Protein AF-A0A7V5PPZ3-F1 (afdb_monomer)

Secondary structure (DSSP, 8-state):
-----------S--SSSS-------HHHHHHHHHHTT-HHHHHHHHHHHTTSTT---HHHHHHHHHHHHHHHHHTT-HHHHHHHHHHHHHH-TT----TTTS-HHHHHHHHHHHHHHHHTTTS--S------------HHHHHHHHHHSTTHHHHHTT-HHHHHHHHHHHHHHHHHHHHHHHHHHHHHHHHHH--SHHHHHHHHHHHHHHHHHHHHHHHHHHHHHHHHHHHHHH-------EEEEE-TTS-EEEEE--

Organism: Caldithrix abyssi (NCBI:txid187145)

Nearest PDB structures (foldseek):
  3ffl-assembly2_D  TM=6.415E-01  e=1.087E+00  Homo sapiens
  4gpk-assembly3_K  TM=3.207E-01  e=7.452E-01  Bacillus thuringiensis serovar thuringiensis
  6wjn-assembly1_U  TM=5.244E-01  e=5.955E+00  Homo sapiens
  5a5t-assembly1_L  TM=3.906E-01  e=4.930E+00  Oryctolagus cuniculus
  2q12-assembly1_A-2  TM=2.727E-01  e=4.485E+00  Homo sapiens

Sequence (258 aa):
MSGKRRIVFGLLVLFSALHAQPQQNRASQVKQLYESLQFEQAIQLSQRLLRDDTITNPQDLITIHQYAGFSFFNLGRPDSAKKHFLTILSIDPEYEFNPVNTSPKIITFFKKIKEKYQINRDTDRQVAYVRYVFVRDLRPGATWRSALLPGWGQYFKGQKNKGKILSSSFAGGALLTITSYLLERNYHQKYRDATSQSEIQKNYDAYNRWYKARHYAMYFTAAVWTISVLDAIWAPYSSTALTLNWQGDGMLSLRISF

Foldseek 3Di:
DDDDDDDPDDDDDPDDPPDDPPPPLLLVVLVVCLVVVVLVVSLVSLVVVVVDPPPQDLVSLLSSLQSNLVSCVVVVNNVSSLLSLVQNCLSPLPDADDPVPDDPVVRVSSVVSSVVCVVCVPPDDDDDHDHDDRDDDLLVVLLVLLLVAFLRSCVSLVNNVNSVVLRVQLVVLVVQLVVLVVQLVVLVVQLVVDDDPVSVVVSVVSNVVSVVSNVVSVVSNVVSSVVRNVCSNDPDGDPQDQPFDDDVVRDTDTDRDD

Structure (mmCIF, N/CA/C/O backbone):
data_AF-A0A7V5PPZ3-F1
#
_entry.id   AF-A0A7V5PPZ3-F1
#
loop_
_atom_site.group_PDB
_atom_site.id
_atom_site.type_symbol
_atom_site.label_atom_id
_atom_site.label_alt_id
_atom_site.label_comp_id
_atom_site.label_asym_id
_atom_site.label_entity_id
_atom_site.label_seq_id
_atom_site.pdbx_PDB_ins_code
_atom_site.Cartn_x
_atom_site.Cartn_y
_atom_site.Cartn_z
_atom_site.occupancy
_atom_site.B_iso_or_equiv
_atom_site.auth_seq_id
_atom_site.auth_comp_id
_atom_site.auth_asym_id
_atom_site.auth_atom_id
_atom_site.pdbx_PDB_model_num
ATOM 1 N N . MET A 1 1 ? -34.862 -27.805 30.280 1.00 39.88 1 MET A N 1
ATOM 2 C CA . MET A 1 1 ? -33.553 -28.325 29.827 1.00 39.88 1 MET A CA 1
ATOM 3 C C . MET A 1 1 ? -33.375 -28.011 28.349 1.00 39.88 1 MET A C 1
ATOM 5 O O . MET A 1 1 ? -34.285 -28.319 27.602 1.00 39.88 1 MET A O 1
ATOM 9 N N . SER A 1 2 ? -32.223 -27.422 27.986 1.00 41.94 2 SER A N 1
ATOM 10 C CA . SER A 1 2 ? -31.582 -27.412 26.651 1.00 41.94 2 SER A CA 1
ATOM 11 C C . SER A 1 2 ? -32.413 -26.872 25.465 1.00 41.94 2 SER A C 1
ATOM 13 O O . SER A 1 2 ? -33.395 -27.463 25.056 1.00 41.94 2 SER A O 1
ATOM 15 N N . GLY A 1 3 ? -32.104 -25.743 24.826 1.00 45.03 3 GLY A N 1
ATOM 16 C CA . GLY A 1 3 ? -30.776 -25.306 24.403 1.00 45.03 3 GLY A CA 1
ATOM 17 C C . GLY A 1 3 ? -30.727 -25.251 22.872 1.00 45.03 3 GLY A C 1
ATOM 18 O O . GLY A 1 3 ? -30.286 -26.195 22.228 1.00 45.03 3 GLY A O 1
ATOM 19 N N . LYS A 1 4 ? -31.174 -24.142 22.268 1.00 44.34 4 LYS A N 1
ATOM 20 C CA . LYS A 1 4 ? -30.928 -23.845 20.845 1.00 44.34 4 LYS A CA 1
ATOM 21 C C . LYS A 1 4 ? -30.477 -22.394 20.678 1.00 44.34 4 LYS A C 1
ATOM 23 O O . LYS A 1 4 ? -31.233 -21.525 20.269 1.00 44.34 4 LYS A O 1
ATOM 28 N N . ARG A 1 5 ? -29.208 -22.145 21.013 1.00 51.38 5 ARG A N 1
ATOM 29 C CA . ARG A 1 5 ? -28.421 -21.030 20.472 1.00 51.38 5 ARG A CA 1
ATOM 30 C C . ARG A 1 5 ? -27.522 -21.615 19.384 1.00 51.38 5 ARG A C 1
ATOM 32 O O . ARG A 1 5 ? -26.588 -22.343 19.697 1.00 51.38 5 ARG A O 1
ATOM 39 N N . ARG A 1 6 ? -27.825 -21.337 18.118 1.00 52.78 6 ARG A N 1
ATOM 40 C CA . ARG A 1 6 ? -26.916 -21.541 16.979 1.00 52.78 6 ARG A CA 1
ATOM 41 C C . ARG A 1 6 ? -26.823 -20.187 16.278 1.00 52.78 6 ARG A C 1
ATOM 43 O O . ARG A 1 6 ? -27.822 -19.691 15.784 1.00 52.78 6 ARG A O 1
ATOM 50 N N . ILE A 1 7 ? -25.800 -19.415 16.641 1.00 47.22 7 ILE A N 1
ATOM 51 C CA . ILE A 1 7 ? -24.642 -19.126 15.780 1.00 47.22 7 ILE A CA 1
ATOM 52 C C . ILE A 1 7 ? -25.107 -18.431 14.493 1.00 47.22 7 ILE A C 1
ATOM 54 O O . ILE A 1 7 ? -25.350 -19.073 13.480 1.00 47.22 7 ILE A O 1
ATOM 58 N N . VAL A 1 8 ? -25.210 -17.103 14.558 1.00 39.94 8 VAL A N 1
ATOM 59 C CA . VAL A 1 8 ? -25.144 -16.228 13.383 1.00 39.94 8 VAL A CA 1
ATOM 60 C C . VAL A 1 8 ? -23.768 -15.571 13.439 1.00 39.94 8 VAL A C 1
ATOM 62 O O . VAL A 1 8 ? -23.594 -14.482 13.972 1.00 39.94 8 VAL A O 1
ATOM 65 N N . PHE A 1 9 ? -22.760 -16.310 12.985 1.00 43.19 9 PHE A N 1
ATOM 66 C CA . PHE A 1 9 ? -21.434 -15.794 12.662 1.00 43.19 9 PHE A CA 1
ATOM 67 C C . PHE A 1 9 ? -21.162 -16.255 11.238 1.00 43.19 9 PHE A C 1
ATOM 69 O O . PHE A 1 9 ? -20.892 -17.429 11.005 1.00 43.19 9 PHE A O 1
ATOM 76 N N . GLY A 1 10 ? -21.323 -15.356 10.277 1.00 45.75 10 GLY A N 1
ATOM 77 C CA . GLY A 1 10 ? -21.148 -15.711 8.877 1.00 45.75 10 GLY A CA 1
ATOM 78 C C . GLY A 1 10 ? -21.558 -14.586 7.954 1.00 45.75 10 GLY A C 1
ATOM 79 O O . GLY A 1 10 ? -22.542 -14.721 7.245 1.00 45.75 10 GLY A O 1
ATOM 80 N N . LEU A 1 11 ? -20.834 -13.467 7.994 1.00 45.41 11 LEU A N 1
ATOM 81 C CA . LEU A 1 11 ? -20.891 -12.433 6.959 1.00 45.41 11 LEU A CA 1
ATOM 82 C C . LEU A 1 11 ? -19.675 -11.514 7.115 1.00 45.41 11 LEU A C 1
ATOM 84 O O . LEU A 1 11 ? -19.755 -10.544 7.856 1.00 45.41 11 LEU A O 1
ATOM 88 N N . LEU A 1 12 ? -18.545 -11.871 6.480 1.00 42.50 12 LEU A N 1
ATOM 89 C CA . LEU A 1 12 ? -17.497 -10.936 6.007 1.00 42.50 12 LEU A CA 1
ATOM 90 C C . LEU A 1 12 ? -16.284 -11.647 5.355 1.00 42.50 12 LEU A C 1
ATOM 92 O O . LEU A 1 12 ? -15.143 -11.361 5.690 1.00 42.50 12 LEU A O 1
ATOM 96 N N . VAL A 1 13 ? -16.491 -12.568 4.402 1.00 45.44 13 VAL A N 1
ATOM 97 C CA . VAL A 1 13 ? -15.388 -13.050 3.525 1.00 45.44 13 VAL A CA 1
ATOM 98 C C . VAL A 1 13 ? -15.877 -13.291 2.087 1.00 45.44 13 VAL A C 1
ATOM 100 O O . VAL A 1 13 ? -15.646 -14.342 1.505 1.00 45.44 13 VAL A O 1
ATOM 103 N N . LEU A 1 14 ? -16.610 -12.343 1.496 1.00 41.78 14 LEU A N 1
ATOM 104 C CA . LEU A 1 14 ? -17.186 -12.526 0.150 1.00 41.78 14 LEU A CA 1
ATOM 105 C C . LEU A 1 14 ? -17.008 -11.307 -0.767 1.00 41.78 14 LEU A C 1
ATOM 107 O O . LEU A 1 14 ? -17.903 -10.969 -1.530 1.00 41.78 14 LEU A O 1
ATOM 111 N N . PHE A 1 15 ? -15.850 -10.639 -0.708 1.00 46.12 15 PHE A N 1
ATOM 112 C CA . PHE A 1 15 ? -15.576 -9.490 -1.589 1.00 46.12 15 PHE A CA 1
ATOM 113 C C . PHE A 1 15 ? -14.165 -9.435 -2.198 1.00 46.12 15 PHE A C 1
ATOM 115 O O . PHE A 1 15 ? -13.681 -8.360 -2.532 1.00 46.12 15 PHE A O 1
ATOM 122 N N . SER A 1 16 ? -13.494 -10.576 -2.387 1.00 41.69 16 SER A N 1
ATOM 123 C CA . SER A 1 16 ? -12.118 -10.595 -2.931 1.00 41.69 16 SER A CA 1
ATOM 124 C C . SER A 1 16 ? -11.959 -11.259 -4.303 1.00 41.69 16 SER A C 1
ATOM 126 O O . SER A 1 16 ? -10.831 -11.422 -4.748 1.00 41.69 16 SER A O 1
ATOM 128 N N . ALA A 1 17 ? -13.041 -11.642 -4.988 1.00 41.38 17 ALA A N 1
ATOM 129 C CA . ALA A 1 17 ? -12.944 -12.403 -6.244 1.00 41.38 17 ALA A CA 1
ATOM 130 C C . ALA A 1 17 ? -13.444 -11.667 -7.500 1.00 41.38 17 ALA A C 1
ATOM 132 O O . ALA A 1 17 ? -13.510 -12.261 -8.572 1.00 41.38 17 ALA A O 1
ATOM 133 N N . LEU A 1 18 ? -13.789 -10.382 -7.405 1.00 42.25 18 LEU A N 1
ATOM 134 C CA . LEU A 1 18 ? -14.208 -9.596 -8.563 1.00 42.25 18 LEU A CA 1
ATOM 135 C C . LEU A 1 18 ? -13.136 -8.549 -8.864 1.00 42.25 18 LEU A C 1
ATOM 137 O O . LEU A 1 18 ? -12.922 -7.657 -8.051 1.00 42.25 18 LEU A O 1
ATOM 141 N N . HIS A 1 19 ? -12.561 -8.644 -10.066 1.00 44.47 19 HIS A N 1
ATOM 142 C CA . HIS A 1 19 ? -11.575 -7.756 -10.711 1.00 44.47 19 HIS A CA 1
ATOM 143 C C . HIS A 1 19 ? -10.111 -8.210 -10.658 1.00 44.47 19 HIS A C 1
ATOM 145 O O . HIS A 1 19 ? -9.229 -7.514 -10.169 1.00 44.47 19 HIS A O 1
ATOM 151 N N . ALA A 1 20 ? -9.840 -9.337 -11.310 1.00 39.41 20 ALA A N 1
ATOM 152 C CA . ALA A 1 20 ? -8.587 -9.512 -12.037 1.00 39.41 20 ALA A CA 1
ATOM 153 C C . ALA A 1 20 ? -8.895 -10.141 -13.404 1.00 39.41 20 ALA A C 1
ATOM 155 O O . ALA A 1 20 ? -8.553 -11.289 -13.668 1.00 39.41 20 ALA A O 1
ATOM 156 N N . GLN A 1 21 ? -9.593 -9.408 -14.281 1.00 38.28 21 GLN A N 1
ATOM 157 C CA . GLN A 1 21 ? -9.461 -9.713 -15.707 1.00 38.28 21 GLN A CA 1
ATOM 158 C C . GLN A 1 21 ? -7.979 -9.506 -16.050 1.00 38.28 21 GLN A C 1
ATOM 160 O O . GLN A 1 21 ? -7.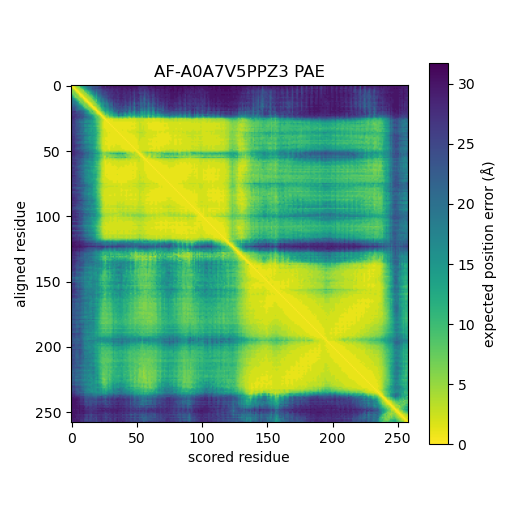448 -8.446 -15.707 1.00 38.28 21 GLN A O 1
ATOM 165 N N . PRO A 1 22 ? -7.284 -10.487 -16.654 1.00 41.28 22 PRO A N 1
ATOM 166 C CA . PRO A 1 22 ? -5.890 -10.314 -17.016 1.00 41.28 22 PRO A CA 1
ATOM 167 C C . PRO A 1 22 ? -5.845 -9.213 -18.068 1.00 41.28 22 PRO A C 1
ATOM 169 O O . PRO A 1 22 ? -6.219 -9.421 -19.220 1.00 41.28 22 PRO A O 1
ATOM 172 N N . GLN A 1 23 ? -5.456 -8.012 -17.644 1.00 48.44 23 GLN A N 1
ATOM 173 C CA . GLN A 1 23 ? -5.172 -6.902 -18.532 1.00 48.44 23 GLN A CA 1
ATOM 174 C C . GLN A 1 23 ? -4.146 -7.419 -19.534 1.00 48.44 23 GLN A C 1
ATOM 176 O O . GLN A 1 23 ? -3.000 -7.673 -19.166 1.00 48.44 23 GLN A O 1
ATOM 181 N N . GLN A 1 24 ? -4.590 -7.664 -20.769 1.00 55.34 24 GLN A N 1
ATOM 182 C CA . GLN A 1 24 ? -3.745 -8.128 -21.860 1.00 55.34 24 GLN A CA 1
ATOM 183 C C . GLN A 1 24 ? -2.483 -7.269 -21.851 1.00 55.34 24 GLN A C 1
ATOM 185 O O . GLN A 1 24 ? -2.572 -6.045 -21.978 1.00 55.34 24 GLN A O 1
ATOM 190 N N . ASN A 1 25 ? -1.336 -7.897 -21.572 1.00 78.00 25 ASN A N 1
ATOM 191 C CA . ASN A 1 25 ? -0.124 -7.173 -21.219 1.00 78.00 25 ASN A CA 1
ATOM 192 C C . ASN A 1 25 ? 0.258 -6.265 -22.397 1.00 78.00 25 ASN A C 1
ATOM 194 O O . ASN A 1 25 ? 0.720 -6.749 -23.427 1.00 78.00 25 ASN A O 1
ATOM 198 N N . ARG A 1 26 ? 0.035 -4.952 -22.283 1.00 86.31 26 ARG A N 1
ATOM 199 C CA . ARG A 1 26 ? 0.246 -3.998 -23.385 1.00 86.31 26 ARG A CA 1
ATOM 200 C C . ARG A 1 26 ? 1.702 -4.000 -23.864 1.00 86.31 26 ARG A C 1
ATOM 202 O O . ARG A 1 26 ? 1.949 -3.788 -25.047 1.00 86.31 26 ARG A O 1
ATOM 209 N N . ALA A 1 27 ? 2.655 -4.340 -22.992 1.00 90.06 27 ALA A N 1
ATOM 210 C CA . ALA A 1 27 ? 4.054 -4.524 -23.370 1.00 90.06 27 ALA A CA 1
ATOM 211 C C . ALA A 1 27 ? 4.257 -5.709 -24.333 1.00 90.06 27 ALA A C 1
ATOM 213 O O . ALA A 1 27 ? 5.108 -5.650 -25.221 1.00 90.06 27 ALA A O 1
ATOM 214 N N . SER A 1 28 ? 3.436 -6.760 -24.228 1.00 91.94 28 SER A N 1
ATOM 215 C CA . SER A 1 28 ? 3.480 -7.902 -25.152 1.00 91.94 28 SER A CA 1
ATOM 216 C C . SER A 1 28 ? 3.063 -7.534 -26.580 1.00 91.94 28 SER A C 1
ATOM 218 O O . SER A 1 28 ? 3.566 -8.134 -27.524 1.00 91.94 28 SER A O 1
ATOM 220 N N . GLN A 1 29 ? 2.232 -6.503 -26.769 1.00 94.06 29 GLN A N 1
ATOM 221 C CA . GLN A 1 29 ? 1.867 -6.028 -28.109 1.00 94.06 29 GLN A CA 1
ATOM 222 C C . GLN A 1 29 ? 3.064 -5.386 -28.824 1.00 94.06 29 GLN A C 1
ATOM 224 O O . GLN A 1 29 ? 3.253 -5.585 -30.020 1.00 94.06 29 GLN A O 1
ATOM 229 N N . VAL A 1 30 ? 3.928 -4.669 -28.092 1.00 95.75 30 VAL A N 1
ATOM 230 C CA . VAL A 1 30 ? 5.178 -4.124 -28.653 1.00 95.75 30 VAL A CA 1
ATOM 231 C C . VAL A 1 30 ? 6.081 -5.257 -29.138 1.00 95.75 30 VAL A C 1
ATOM 233 O O . VAL A 1 30 ? 6.627 -5.190 -30.239 1.00 95.75 30 VAL A O 1
ATOM 236 N N . LYS A 1 31 ? 6.205 -6.316 -28.329 1.00 95.62 31 LYS A N 1
ATOM 237 C CA . LYS A 1 31 ? 6.942 -7.526 -28.698 1.00 95.62 31 LYS A CA 1
ATOM 238 C C . LYS A 1 31 ? 6.386 -8.151 -29.980 1.00 95.62 31 LYS A C 1
ATOM 240 O O . LYS A 1 31 ? 7.159 -8.440 -30.885 1.00 95.62 31 LYS A O 1
ATOM 245 N N . GLN A 1 32 ? 5.068 -8.315 -30.075 1.00 96.31 32 GLN A N 1
ATOM 246 C CA . GLN A 1 32 ? 4.416 -8.889 -31.256 1.00 96.31 32 GLN A CA 1
ATOM 247 C C . GLN A 1 32 ? 4.704 -8.080 -32.526 1.00 96.31 32 GLN A C 1
ATOM 249 O O . GLN A 1 32 ? 5.066 -8.657 -33.549 1.00 96.31 32 GLN A O 1
ATOM 254 N N . LEU A 1 33 ? 4.619 -6.746 -32.457 1.00 97.56 33 LEU A N 1
ATOM 255 C CA . LEU A 1 33 ? 4.958 -5.873 -33.586 1.00 97.56 33 LEU A CA 1
ATOM 256 C C . LEU A 1 33 ? 6.417 -6.064 -34.019 1.00 97.56 33 LEU A C 1
ATOM 258 O O . LEU A 1 33 ? 6.693 -6.221 -35.208 1.00 97.56 33 LEU A O 1
ATOM 262 N N . TYR A 1 34 ? 7.346 -6.136 -33.064 1.00 96.94 34 TYR A N 1
ATOM 263 C CA . TYR A 1 34 ? 8.750 -6.426 -33.355 1.00 96.94 34 TYR A CA 1
ATOM 264 C C . TYR A 1 34 ? 8.949 -7.801 -34.012 1.00 96.94 34 TYR A C 1
ATOM 266 O O . TYR A 1 34 ? 9.659 -7.903 -35.012 1.00 96.94 34 TYR A O 1
ATOM 274 N N . GLU A 1 35 ? 8.318 -8.851 -33.481 1.00 95.50 35 GLU A N 1
ATOM 275 C CA . GLU A 1 35 ? 8.401 -10.215 -34.022 1.00 95.50 35 GLU A CA 1
ATOM 276 C C . GLU A 1 35 ? 7.805 -10.311 -35.435 1.00 95.50 35 GLU A C 1
ATOM 278 O O . GLU A 1 35 ? 8.308 -11.067 -36.262 1.00 95.50 35 GLU A O 1
ATOM 283 N N . SER A 1 36 ? 6.803 -9.485 -35.747 1.00 97.50 36 SER A N 1
ATOM 284 C CA . SER A 1 36 ? 6.250 -9.323 -37.100 1.00 97.50 36 SER A CA 1
ATOM 285 C C . SER A 1 36 ? 7.067 -8.405 -38.023 1.00 97.50 36 SER A C 1
ATOM 287 O O . SER A 1 36 ? 6.614 -8.089 -39.121 1.00 97.50 36 SER A O 1
ATOM 289 N N . LEU A 1 37 ? 8.259 -7.965 -37.597 1.00 97.31 37 LEU A N 1
ATOM 290 C CA . LEU A 1 37 ? 9.150 -7.048 -38.326 1.00 97.31 37 LEU A CA 1
ATOM 291 C C . LEU A 1 37 ? 8.553 -5.650 -38.580 1.00 97.31 37 LEU A C 1
ATOM 293 O O . LEU A 1 37 ? 9.073 -4.881 -39.386 1.00 97.31 37 LEU A O 1
ATOM 297 N N . GLN A 1 38 ? 7.489 -5.282 -37.863 1.00 98.19 38 GLN A N 1
ATOM 298 C CA . GLN A 1 38 ? 6.840 -3.971 -37.939 1.00 98.19 38 GLN A CA 1
ATOM 299 C C . GLN A 1 38 ? 7.530 -2.977 -36.994 1.00 98.19 38 GLN A C 1
ATOM 301 O O . GLN A 1 38 ? 6.947 -2.486 -36.023 1.00 98.19 38 GLN A O 1
ATOM 306 N N . PHE A 1 39 ? 8.806 -2.693 -37.258 1.00 97.94 39 PHE A N 1
ATOM 307 C CA . PHE A 1 39 ? 9.675 -1.934 -36.354 1.00 97.94 39 PHE A CA 1
ATOM 308 C C . PHE A 1 39 ? 9.169 -0.511 -36.078 1.00 97.94 39 PHE A C 1
ATOM 310 O O . PHE A 1 39 ? 9.167 -0.066 -34.929 1.00 97.94 39 PHE A O 1
ATOM 317 N N . GLU A 1 40 ? 8.689 0.205 -37.093 1.00 98.06 40 GLU A N 1
ATOM 318 C CA . GLU A 1 40 ? 8.141 1.555 -36.939 1.00 98.06 40 GLU A CA 1
ATOM 319 C C . GLU A 1 40 ? 6.894 1.559 -36.053 1.00 98.06 40 GLU A C 1
ATOM 321 O O . GLU A 1 40 ? 6.737 2.436 -35.201 1.00 98.06 40 GLU A O 1
ATOM 326 N N . GLN A 1 41 ? 6.023 0.560 -36.210 1.00 97.69 41 GLN A N 1
ATOM 327 C CA . GLN A 1 41 ? 4.804 0.443 -35.412 1.00 97.69 41 GLN A CA 1
ATOM 328 C C . GLN A 1 41 ? 5.128 0.081 -33.962 1.00 97.69 41 GLN A C 1
ATOM 330 O O . GLN A 1 41 ? 4.543 0.660 -33.044 1.00 97.69 41 GLN A O 1
ATOM 335 N N . ALA A 1 42 ? 6.097 -0.816 -33.743 1.00 97.94 42 ALA A N 1
ATOM 336 C CA . ALA A 1 42 ? 6.596 -1.142 -32.410 1.00 97.94 42 ALA A CA 1
ATOM 337 C C . ALA A 1 42 ? 7.109 0.120 -31.700 1.00 97.94 42 ALA A C 1
ATOM 339 O O . ALA A 1 42 ? 6.730 0.383 -30.560 1.00 97.94 42 ALA A O 1
ATOM 340 N N . ILE A 1 43 ? 7.884 0.961 -32.394 1.00 97.44 43 ILE A N 1
ATOM 341 C CA . ILE A 1 43 ? 8.370 2.244 -31.865 1.00 97.44 43 ILE A CA 1
ATOM 342 C C . ILE A 1 43 ? 7.208 3.186 -31.526 1.00 97.44 43 ILE A C 1
ATOM 344 O O . ILE A 1 43 ? 7.178 3.750 -30.430 1.00 97.44 43 ILE A O 1
ATOM 348 N N . GLN A 1 44 ? 6.245 3.360 -32.435 1.00 96.50 44 GLN A N 1
ATOM 349 C CA . GLN A 1 44 ? 5.093 4.240 -32.212 1.00 96.50 44 GLN A CA 1
ATOM 350 C C . GLN A 1 44 ? 4.242 3.784 -31.023 1.00 96.50 44 GLN A C 1
ATOM 352 O O . GLN A 1 44 ? 3.806 4.609 -30.215 1.00 96.50 44 GLN A O 1
ATOM 357 N N . LEU A 1 45 ? 4.000 2.478 -30.893 1.00 95.06 45 LEU A N 1
ATOM 358 C CA . LEU A 1 45 ? 3.272 1.924 -29.758 1.00 95.06 45 LEU A CA 1
ATOM 359 C C . LEU A 1 45 ? 4.055 2.122 -28.460 1.00 95.06 45 LEU A C 1
ATOM 361 O O . LEU A 1 45 ? 3.482 2.638 -27.504 1.00 95.06 45 LEU A O 1
ATOM 365 N N . SER A 1 46 ? 5.355 1.820 -28.440 1.00 94.81 46 SER A N 1
ATOM 366 C CA . SER A 1 46 ? 6.208 2.071 -27.275 1.00 94.81 46 SER A CA 1
ATOM 367 C C . SER A 1 46 ? 6.154 3.528 -26.834 1.00 94.81 46 SER A C 1
ATOM 369 O O . SER A 1 46 ? 5.920 3.804 -25.667 1.00 94.81 46 SER A O 1
ATOM 371 N N . GLN A 1 47 ? 6.285 4.487 -27.752 1.00 93.25 47 GLN A N 1
ATOM 372 C CA . GLN A 1 47 ? 6.211 5.914 -27.414 1.00 93.25 47 GLN A CA 1
ATOM 373 C C . GLN A 1 47 ? 4.852 6.328 -26.843 1.00 93.25 47 GLN A C 1
ATOM 375 O O . GLN A 1 47 ? 4.785 7.225 -26.005 1.00 93.25 47 GLN A O 1
ATOM 380 N N . ARG A 1 48 ? 3.754 5.719 -27.301 1.00 92.06 48 ARG A N 1
ATOM 381 C CA . ARG A 1 48 ? 2.430 5.946 -26.708 1.00 92.06 48 ARG A CA 1
ATOM 382 C C . ARG A 1 48 ? 2.350 5.363 -25.301 1.00 92.06 48 ARG A C 1
ATOM 384 O O . ARG A 1 48 ? 1.960 6.088 -24.398 1.00 92.06 48 ARG A O 1
ATOM 391 N N . LEU A 1 49 ? 2.776 4.114 -25.113 1.00 91.19 49 LEU A N 1
ATOM 392 C CA . LEU A 1 49 ? 2.734 3.439 -23.813 1.00 91.19 49 LEU A CA 1
ATOM 393 C C . LEU A 1 49 ? 3.633 4.108 -22.770 1.00 91.19 49 LEU A C 1
ATOM 395 O O . LEU A 1 49 ? 3.245 4.202 -21.620 1.00 91.19 49 LEU A O 1
ATOM 399 N N . LEU A 1 50 ? 4.804 4.610 -23.161 1.00 89.12 50 LEU A N 1
ATOM 400 C CA . LEU A 1 50 ? 5.727 5.286 -22.242 1.00 89.12 50 LEU A CA 1
ATOM 401 C C . LEU A 1 50 ? 5.287 6.711 -21.868 1.00 89.12 50 LEU A C 1
ATOM 403 O O . LEU A 1 50 ? 5.854 7.289 -20.947 1.00 89.12 50 LEU A O 1
ATOM 407 N N . ARG A 1 51 ? 4.316 7.289 -22.590 1.00 86.25 51 ARG A N 1
ATOM 408 C CA . ARG A 1 51 ? 3.647 8.549 -22.216 1.00 86.25 51 ARG A CA 1
ATOM 409 C C . ARG A 1 51 ? 2.401 8.323 -21.361 1.00 86.25 51 ARG A C 1
ATOM 411 O O . ARG A 1 51 ? 1.858 9.283 -20.831 1.00 86.25 51 ARG A O 1
ATOM 418 N N . ASP A 1 52 ? 1.921 7.087 -21.302 1.00 80.25 52 ASP A N 1
ATOM 419 C CA . ASP A 1 52 ? 0.760 6.688 -20.526 1.00 80.25 52 ASP A CA 1
ATOM 420 C C . ASP A 1 52 ? 1.245 6.215 -19.144 1.00 80.25 52 ASP A C 1
ATOM 422 O O . ASP A 1 52 ? 1.917 5.189 -19.028 1.00 80.25 52 ASP A O 1
ATOM 426 N N . ASP A 1 53 ? 0.899 6.953 -18.084 1.00 69.81 53 ASP A N 1
ATOM 427 C CA . ASP A 1 53 ? 1.300 6.654 -16.697 1.00 69.81 53 ASP A CA 1
ATOM 428 C C . ASP A 1 53 ? 0.678 5.349 -16.142 1.00 69.81 53 ASP A C 1
ATOM 430 O O . ASP A 1 53 ? 0.846 5.008 -14.970 1.00 69.81 53 ASP A O 1
ATOM 434 N N . THR A 1 54 ? -0.049 4.584 -16.964 1.00 75.94 54 THR A N 1
ATOM 435 C CA . THR A 1 54 ? -0.633 3.293 -16.575 1.00 75.94 54 THR A CA 1
ATOM 436 C C . THR A 1 54 ? 0.368 2.137 -16.522 1.00 75.94 54 THR A C 1
ATOM 438 O O . THR A 1 54 ? 0.056 1.106 -15.918 1.00 75.94 54 THR A O 1
ATOM 441 N N . ILE A 1 55 ? 1.568 2.264 -17.105 1.00 80.44 55 ILE A N 1
ATOM 442 C CA . ILE A 1 55 ? 2.605 1.224 -17.009 1.00 80.44 55 ILE A CA 1
ATOM 443 C C . ILE A 1 55 ? 3.376 1.375 -15.693 1.00 80.44 55 ILE A C 1
ATOM 445 O O . ILE A 1 55 ? 4.318 2.153 -15.579 1.00 80.44 55 ILE A O 1
ATOM 449 N N . THR A 1 56 ? 2.988 0.586 -14.693 1.00 73.88 56 THR A N 1
ATOM 450 C CA . THR A 1 56 ? 3.541 0.671 -13.329 1.00 73.88 56 THR A CA 1
ATOM 451 C C . THR A 1 56 ? 4.508 -0.462 -12.975 1.00 73.88 56 THR A C 1
ATOM 453 O O . THR A 1 56 ? 5.239 -0.371 -11.988 1.00 73.88 56 THR A O 1
ATOM 456 N N . ASN A 1 57 ? 4.542 -1.527 -13.777 1.00 84.25 57 ASN A N 1
ATOM 457 C CA . ASN A 1 57 ? 5.382 -2.699 -13.551 1.00 84.25 57 ASN A CA 1
ATOM 458 C C . ASN A 1 57 ? 6.776 -2.524 -14.198 1.00 84.25 57 ASN A C 1
ATOM 460 O O . ASN A 1 57 ? 6.851 -2.335 -15.418 1.00 84.25 57 ASN A O 1
ATOM 464 N N . PRO A 1 58 ? 7.882 -2.657 -13.435 1.00 87.38 58 PRO A N 1
ATOM 465 C CA . PRO A 1 58 ? 9.241 -2.577 -13.973 1.00 87.38 58 PRO A CA 1
ATOM 466 C C . PRO A 1 58 ? 9.502 -3.511 -15.160 1.00 87.38 58 PRO A C 1
ATOM 468 O O . PRO A 1 58 ? 10.151 -3.112 -16.125 1.00 87.38 58 PRO A O 1
ATOM 471 N N . GLN A 1 59 ? 8.967 -4.735 -15.130 1.00 90.19 59 GLN A N 1
ATOM 472 C CA . GLN A 1 59 ? 9.226 -5.719 -16.182 1.00 90.19 59 GLN A CA 1
ATOM 473 C C . GLN A 1 59 ? 8.557 -5.346 -17.511 1.00 90.19 59 GLN A C 1
ATOM 475 O O . GLN A 1 59 ? 9.104 -5.605 -18.587 1.00 90.19 59 GLN A O 1
ATOM 480 N N . ASP A 1 60 ? 7.391 -4.704 -17.446 1.00 91.75 60 ASP A N 1
ATOM 481 C CA . ASP A 1 60 ? 6.685 -4.224 -18.632 1.00 91.75 60 ASP A CA 1
ATOM 482 C C . ASP A 1 60 ? 7.427 -3.031 -19.246 1.00 91.75 60 ASP A C 1
ATOM 484 O O . ASP A 1 60 ? 7.595 -2.980 -20.464 1.00 91.75 60 ASP A O 1
ATOM 488 N N . LEU A 1 61 ? 7.975 -2.131 -18.419 1.00 92.25 61 LEU A N 1
ATOM 489 C CA . LEU A 1 61 ? 8.856 -1.053 -18.884 1.00 92.25 61 LEU A CA 1
ATOM 490 C C . LEU A 1 61 ? 10.112 -1.606 -19.562 1.00 92.25 61 LEU A C 1
ATOM 492 O O . LEU A 1 61 ? 10.424 -1.198 -20.681 1.00 92.25 61 LEU A O 1
ATOM 496 N N . ILE A 1 62 ? 10.796 -2.571 -18.938 1.00 94.19 62 ILE A N 1
ATOM 497 C CA . ILE A 1 62 ? 11.953 -3.249 -19.542 1.00 94.19 62 ILE A CA 1
ATOM 498 C C . ILE A 1 62 ? 11.568 -3.839 -20.899 1.00 94.19 62 ILE A C 1
ATOM 500 O O . ILE A 1 62 ? 12.269 -3.615 -21.879 1.00 94.19 62 ILE A O 1
ATOM 504 N N . THR A 1 63 ? 10.427 -4.525 -20.980 1.00 95.00 63 THR A N 1
ATOM 505 C CA . THR A 1 63 ? 9.926 -5.134 -22.220 1.00 95.00 63 THR A CA 1
ATOM 506 C C . THR A 1 63 ? 9.684 -4.081 -23.308 1.00 95.00 63 THR A C 1
ATOM 508 O O . THR A 1 63 ? 10.166 -4.228 -24.432 1.00 95.00 63 THR A O 1
ATOM 511 N N . ILE A 1 64 ? 8.992 -2.983 -22.992 1.00 95.50 64 ILE A N 1
ATOM 512 C CA . ILE A 1 64 ? 8.709 -1.902 -23.950 1.00 95.50 64 ILE A CA 1
ATOM 513 C C . ILE A 1 64 ? 10.011 -1.264 -24.452 1.00 95.50 64 ILE A C 1
ATOM 515 O O . ILE A 1 64 ? 10.184 -1.070 -25.660 1.00 95.50 64 ILE A O 1
ATOM 519 N N . HIS A 1 65 ? 10.947 -0.965 -23.546 1.00 96.75 65 HIS A N 1
ATOM 520 C CA . HIS A 1 65 ? 12.250 -0.403 -23.900 1.00 96.75 65 HIS A CA 1
ATOM 521 C C . HIS A 1 65 ? 13.111 -1.387 -24.696 1.00 96.75 65 HIS A C 1
ATOM 523 O O . HIS A 1 65 ? 13.765 -0.972 -25.651 1.00 96.75 65 HIS A O 1
ATOM 529 N N . GLN A 1 66 ? 13.085 -2.675 -24.357 1.00 97.50 66 GLN A N 1
ATOM 530 C CA . GLN A 1 66 ? 13.816 -3.727 -25.057 1.00 97.50 66 GLN A CA 1
ATOM 531 C C . GLN A 1 66 ? 13.412 -3.766 -26.529 1.00 97.50 66 GLN A C 1
ATOM 533 O O . GLN A 1 66 ? 14.261 -3.601 -27.405 1.00 97.50 66 GLN A O 1
ATOM 538 N N . TYR A 1 67 ? 12.118 -3.907 -26.813 1.00 97.81 67 TYR A N 1
ATOM 539 C CA . TYR A 1 67 ? 11.644 -4.040 -28.189 1.00 97.81 67 TYR A CA 1
ATOM 540 C C . TYR A 1 67 ? 11.656 -2.715 -28.963 1.00 97.81 67 TYR A C 1
ATOM 542 O O . TYR A 1 67 ? 11.895 -2.728 -30.172 1.00 97.81 67 TYR A O 1
ATOM 550 N N . ALA A 1 68 ? 11.517 -1.562 -28.297 1.00 97.75 68 ALA A N 1
ATOM 551 C CA . ALA A 1 68 ? 11.794 -0.266 -28.923 1.00 97.75 68 ALA A CA 1
ATOM 552 C C . ALA A 1 68 ? 13.274 -0.137 -29.320 1.00 97.75 68 ALA A C 1
ATOM 554 O O . ALA A 1 68 ? 13.586 0.245 -30.448 1.00 97.75 68 ALA A O 1
ATOM 555 N N . GLY A 1 69 ? 14.190 -0.499 -28.417 1.00 97.62 69 GLY A N 1
ATOM 556 C CA . GLY A 1 69 ? 15.629 -0.474 -28.659 1.00 97.62 69 GLY A CA 1
ATOM 557 C C . GLY A 1 69 ? 16.044 -1.412 -29.789 1.00 97.62 69 GLY A C 1
ATOM 558 O O . GLY A 1 69 ? 16.795 -1.009 -30.676 1.00 97.62 69 GLY A O 1
ATOM 559 N N . PHE A 1 70 ? 15.498 -2.630 -29.816 1.00 98.31 70 PHE A N 1
ATOM 560 C CA . PHE A 1 70 ? 15.730 -3.583 -30.902 1.00 98.31 70 PHE A CA 1
ATOM 561 C C . PHE A 1 70 ? 15.216 -3.049 -32.243 1.00 98.31 70 PHE A C 1
ATOM 563 O O . PHE A 1 70 ? 15.934 -3.104 -33.239 1.00 98.31 70 PHE A O 1
ATOM 570 N N . SER A 1 71 ? 14.014 -2.467 -32.263 1.00 98.38 71 SER A N 1
ATOM 571 C CA . SER A 1 71 ? 13.427 -1.869 -33.468 1.00 98.38 71 SER A CA 1
ATOM 572 C C . SER A 1 71 ? 14.286 -0.723 -34.009 1.00 98.38 71 SER A C 1
ATOM 574 O O . SER A 1 71 ? 14.620 -0.705 -35.190 1.00 98.38 71 SER A O 1
ATOM 576 N N . PHE A 1 72 ? 14.728 0.201 -33.148 1.00 98.38 72 PHE A N 1
ATOM 577 C CA . PHE A 1 72 ? 15.637 1.278 -33.553 1.00 98.38 72 PHE A CA 1
ATOM 578 C C . PHE A 1 72 ? 16.970 0.752 -34.091 1.00 98.38 72 PHE A C 1
ATOM 580 O O . PHE A 1 72 ? 17.475 1.276 -35.082 1.00 98.38 72 PHE A O 1
ATOM 587 N N . PHE A 1 73 ? 17.533 -0.283 -33.465 1.00 98.06 73 PHE A N 1
ATOM 588 C CA . PHE A 1 73 ? 18.781 -0.889 -33.919 1.00 98.06 73 PHE A CA 1
ATOM 589 C C . PHE A 1 73 ? 18.630 -1.505 -35.316 1.00 98.06 73 PHE A C 1
ATOM 591 O O . PHE A 1 73 ? 19.458 -1.245 -36.188 1.00 98.06 73 PHE A O 1
ATOM 598 N N . ASN A 1 74 ? 17.550 -2.256 -35.550 1.00 97.31 74 ASN A N 1
ATOM 599 C CA . ASN A 1 74 ? 17.268 -2.885 -36.843 1.00 97.31 74 ASN A CA 1
ATOM 600 C C . ASN A 1 74 ? 17.007 -1.860 -37.957 1.00 97.31 74 ASN A C 1
ATOM 602 O O . ASN A 1 74 ? 17.367 -2.109 -39.102 1.00 97.31 74 ASN A O 1
ATOM 606 N N . LEU A 1 75 ? 16.467 -0.684 -37.621 1.00 97.81 75 LEU A N 1
ATOM 607 C CA . LEU A 1 75 ? 16.293 0.442 -38.550 1.00 97.81 75 LEU A CA 1
ATOM 608 C C . LEU A 1 75 ? 17.568 1.282 -38.757 1.00 97.81 75 LEU A C 1
ATOM 610 O O . LEU A 1 75 ? 17.501 2.375 -39.320 1.00 97.81 75 LEU A O 1
ATOM 614 N N . GLY A 1 76 ? 18.727 0.824 -38.272 1.00 97.38 76 GLY A N 1
ATOM 615 C CA . GLY A 1 76 ? 20.000 1.528 -38.441 1.00 97.38 76 GLY A CA 1
ATOM 616 C C . GLY A 1 76 ? 20.125 2.797 -37.594 1.00 97.38 76 GLY A C 1
ATOM 617 O O . GLY A 1 76 ? 20.885 3.696 -37.944 1.00 97.38 76 GLY A O 1
ATOM 618 N N . ARG A 1 77 ? 19.394 2.890 -36.474 1.00 97.50 77 ARG A N 1
ATOM 619 C CA . ARG A 1 77 ? 19.388 4.046 -35.556 1.00 97.50 77 ARG A CA 1
ATOM 620 C C . ARG A 1 77 ? 19.980 3.671 -34.186 1.00 97.50 77 ARG A C 1
ATOM 622 O O . ARG A 1 77 ? 19.259 3.651 -33.181 1.00 97.50 77 ARG A O 1
ATOM 629 N N . PRO A 1 78 ? 21.288 3.362 -34.106 1.00 93.94 78 PRO A N 1
ATOM 630 C CA . PRO A 1 78 ? 21.914 2.852 -32.885 1.00 93.94 78 PRO A CA 1
ATOM 631 C C . PRO A 1 78 ? 21.893 3.857 -31.726 1.00 93.94 78 PRO A C 1
ATOM 633 O O . PRO A 1 78 ? 21.786 3.445 -30.573 1.00 93.94 78 PRO A O 1
ATOM 636 N N . ASP A 1 79 ? 21.923 5.164 -31.996 1.00 91.44 79 ASP A N 1
ATOM 637 C CA . ASP A 1 79 ? 21.858 6.188 -30.944 1.00 91.44 79 ASP A CA 1
ATOM 638 C C . ASP A 1 79 ? 20.504 6.208 -30.229 1.00 91.44 79 ASP A C 1
ATOM 640 O O . ASP A 1 79 ? 20.438 6.346 -29.006 1.00 91.44 79 ASP A O 1
ATOM 644 N N . SER A 1 80 ? 19.411 6.011 -30.971 1.00 92.06 80 SER A N 1
ATOM 645 C CA . SER A 1 80 ? 18.076 5.855 -30.390 1.00 92.06 80 SER A CA 1
ATOM 646 C C . SER A 1 80 ? 17.980 4.559 -29.586 1.00 92.06 80 SER A C 1
ATOM 648 O O . SER A 1 80 ? 17.490 4.577 -28.457 1.00 92.06 80 SER A O 1
ATOM 650 N N . ALA A 1 81 ? 18.518 3.453 -30.112 1.00 97.00 81 ALA A N 1
ATOM 651 C CA . ALA A 1 81 ? 18.561 2.174 -29.404 1.00 97.00 81 ALA A CA 1
ATOM 652 C C . ALA A 1 81 ? 19.332 2.272 -28.077 1.00 97.00 81 ALA A C 1
ATOM 654 O O . ALA A 1 81 ? 18.858 1.810 -27.038 1.00 97.00 81 ALA A O 1
ATOM 655 N N . LYS A 1 82 ? 20.481 2.959 -28.087 1.00 95.62 82 LYS A N 1
ATOM 656 C CA . LYS A 1 82 ? 21.316 3.197 -26.905 1.00 95.62 82 LYS A CA 1
ATOM 657 C C . LYS A 1 82 ? 20.534 3.844 -25.764 1.00 95.62 82 LYS A C 1
ATOM 659 O O . LYS A 1 82 ? 20.687 3.418 -24.623 1.00 95.62 82 LYS A O 1
ATOM 664 N N . LYS A 1 83 ? 19.692 4.843 -26.050 1.00 91.69 83 LYS A N 1
ATOM 665 C CA . LYS A 1 83 ? 18.871 5.510 -25.022 1.00 91.69 83 LYS A CA 1
ATOM 666 C C . LYS A 1 83 ? 17.936 4.524 -24.323 1.00 91.69 83 LYS A C 1
ATOM 668 O O . LYS A 1 83 ? 17.868 4.524 -23.099 1.00 91.69 83 LYS A O 1
ATOM 673 N N . HIS A 1 84 ? 17.273 3.649 -25.080 1.00 95.38 84 HIS A N 1
ATOM 674 C CA . HIS A 1 84 ? 16.394 2.635 -24.498 1.00 95.38 84 HIS A CA 1
ATOM 675 C C . HIS A 1 84 ? 17.162 1.617 -23.650 1.00 95.38 84 HIS A C 1
ATOM 677 O O . HIS A 1 84 ? 16.709 1.276 -22.562 1.00 95.38 84 HIS A O 1
ATOM 683 N N . PHE A 1 85 ? 18.336 1.180 -24.101 1.00 96.56 85 PHE A N 1
ATOM 684 C CA . PHE A 1 85 ? 19.177 0.247 -23.351 1.00 96.56 85 PHE A CA 1
ATOM 685 C C . PHE A 1 85 ? 19.740 0.843 -22.058 1.00 96.56 85 PHE A C 1
ATOM 687 O O . PHE A 1 85 ? 19.760 0.162 -21.038 1.00 96.56 85 PHE A O 1
ATOM 694 N N . LEU A 1 86 ? 20.133 2.120 -22.068 1.00 93.44 86 LEU A N 1
ATOM 695 C CA . LEU A 1 86 ? 20.524 2.833 -20.849 1.00 93.44 86 LEU A CA 1
ATOM 696 C C . LEU A 1 86 ? 19.368 2.925 -19.850 1.00 93.44 86 LEU A C 1
ATOM 698 O O . LEU A 1 86 ? 19.573 2.727 -18.657 1.00 93.44 86 LEU A O 1
ATOM 702 N N . THR A 1 87 ? 18.145 3.158 -20.329 1.00 91.88 87 THR A N 1
ATOM 703 C CA . THR A 1 87 ? 16.966 3.134 -19.460 1.00 91.88 87 THR A CA 1
ATOM 704 C C . THR A 1 87 ? 16.732 1.753 -18.843 1.00 91.88 87 THR A C 1
ATOM 706 O O . THR A 1 87 ? 16.450 1.691 -17.649 1.00 91.88 87 THR A O 1
ATOM 709 N N . ILE A 1 88 ? 16.921 0.653 -19.583 1.00 95.06 88 ILE A N 1
ATOM 710 C CA . ILE A 1 88 ? 16.847 -0.706 -19.008 1.00 95.06 88 ILE A CA 1
ATOM 711 C C . ILE A 1 88 ? 17.870 -0.867 -17.880 1.00 95.06 88 ILE A C 1
ATOM 713 O O . ILE A 1 88 ? 17.495 -1.270 -16.785 1.00 95.06 88 ILE A O 1
ATOM 717 N N . LEU A 1 89 ? 19.123 -0.464 -18.107 1.00 92.75 89 LEU A N 1
ATOM 718 C CA . LEU A 1 89 ? 20.184 -0.527 -17.093 1.00 92.75 89 LEU A CA 1
ATOM 719 C C . LEU A 1 89 ? 19.910 0.365 -15.873 1.00 92.75 89 LEU A C 1
ATOM 721 O O . LEU A 1 89 ? 20.377 0.080 -14.776 1.00 92.75 89 LEU A O 1
ATOM 725 N N . SER A 1 90 ? 19.133 1.437 -16.044 1.00 88.81 90 SER A N 1
ATOM 726 C CA . SER A 1 90 ? 18.698 2.282 -14.928 1.00 88.81 90 SER A CA 1
ATOM 727 C C . SER A 1 90 ? 17.619 1.636 -14.052 1.00 88.81 90 SER A C 1
ATOM 729 O O . SER A 1 90 ? 17.476 2.019 -12.892 1.00 88.81 90 SER A O 1
ATOM 731 N N . ILE A 1 91 ? 16.863 0.682 -14.610 1.00 88.94 91 ILE A N 1
ATOM 732 C CA . ILE A 1 91 ? 15.849 -0.110 -13.901 1.00 88.94 91 ILE A CA 1
ATOM 733 C C . ILE A 1 91 ? 16.514 -1.335 -13.261 1.00 88.94 91 ILE A C 1
ATOM 735 O O . ILE A 1 91 ? 16.296 -1.603 -12.083 1.00 88.94 91 ILE A O 1
ATOM 739 N N . ASP A 1 92 ? 17.328 -2.052 -14.035 1.00 92.88 92 ASP A N 1
ATOM 740 C CA . ASP A 1 92 ? 18.072 -3.242 -13.628 1.00 92.88 92 ASP A CA 1
ATOM 741 C C . ASP A 1 92 ? 19.533 -3.148 -14.123 1.00 92.88 92 ASP A C 1
ATOM 743 O O . ASP A 1 92 ? 19.818 -3.446 -15.288 1.00 92.88 92 ASP A O 1
ATOM 747 N N . PRO A 1 93 ? 20.475 -2.728 -13.254 1.00 91.00 93 PRO A N 1
ATOM 748 C CA . PRO A 1 93 ? 21.889 -2.580 -13.609 1.00 91.00 93 PRO A CA 1
ATOM 749 C C . PRO A 1 93 ? 22.579 -3.879 -14.035 1.00 91.00 93 PRO A C 1
ATOM 751 O O . PRO A 1 93 ? 23.577 -3.832 -14.758 1.00 91.00 93 PRO A O 1
ATOM 754 N N . GLU A 1 94 ? 22.056 -5.027 -13.604 1.00 93.25 94 GLU A N 1
ATOM 755 C CA . GLU A 1 94 ? 22.630 -6.342 -13.889 1.00 93.25 94 GLU A CA 1
ATOM 756 C C . GLU A 1 94 ? 21.970 -7.026 -15.086 1.00 93.25 94 GLU A C 1
ATOM 758 O O . GLU A 1 94 ? 22.422 -8.093 -15.502 1.00 93.25 94 GLU A O 1
ATOM 763 N N . TYR A 1 95 ? 20.983 -6.378 -15.707 1.00 95.62 95 TYR A N 1
ATOM 764 C CA . TYR A 1 95 ? 20.234 -6.914 -16.832 1.00 95.62 95 TYR A CA 1
ATOM 765 C C . TYR A 1 95 ? 21.140 -7.434 -17.960 1.00 95.62 95 TYR A C 1
ATOM 767 O O . TYR A 1 95 ? 22.149 -6.816 -18.321 1.00 95.62 95 TYR A O 1
ATOM 775 N N . GLU A 1 96 ? 20.746 -8.564 -18.549 1.00 95.88 96 GLU A N 1
ATOM 776 C CA . GLU A 1 96 ? 21.375 -9.190 -19.712 1.00 95.88 96 GLU A CA 1
ATOM 777 C C . GLU A 1 96 ? 20.298 -9.681 -20.683 1.00 95.88 96 GLU A C 1
ATOM 779 O O . GLU A 1 96 ? 19.289 -10.268 -20.285 1.00 95.88 96 GLU A O 1
ATOM 784 N N . PHE A 1 97 ? 20.525 -9.484 -21.982 1.00 95.69 97 PHE A N 1
ATOM 785 C CA . PHE A 1 97 ? 19.657 -10.072 -22.999 1.00 95.69 97 PHE A CA 1
ATOM 786 C C . PHE A 1 97 ? 19.896 -11.579 -23.111 1.00 95.69 97 PHE A C 1
ATOM 788 O O . PHE A 1 97 ? 21.036 -12.045 -23.082 1.00 95.69 97 PHE A O 1
ATOM 795 N N . ASN A 1 98 ? 18.822 -12.345 -23.311 1.00 92.62 98 ASN A N 1
ATOM 796 C CA . ASN A 1 98 ? 18.933 -13.785 -23.512 1.00 92.62 98 ASN A CA 1
ATOM 797 C C . ASN A 1 98 ? 19.566 -14.080 -24.896 1.00 92.62 98 ASN A C 1
ATOM 799 O O . ASN A 1 98 ? 19.010 -13.686 -25.925 1.00 92.62 98 ASN A O 1
ATOM 803 N N . PRO A 1 99 ? 20.709 -14.791 -24.955 1.00 92.62 99 PRO A N 1
ATOM 804 C CA . PRO A 1 99 ? 21.415 -15.062 -26.205 1.00 92.62 99 PRO A CA 1
ATOM 805 C C . PRO A 1 99 ? 20.672 -16.004 -27.154 1.00 92.62 99 PRO A C 1
ATOM 807 O O . PRO A 1 99 ? 20.961 -16.010 -28.346 1.00 92.62 99 PRO A O 1
ATOM 810 N N . VAL A 1 100 ? 19.706 -16.775 -26.651 1.00 94.06 100 VAL A N 1
ATOM 811 C CA . VAL A 1 100 ? 18.898 -17.698 -27.460 1.00 94.06 100 VAL A CA 1
ATOM 812 C C . VAL A 1 100 ? 17.909 -16.941 -28.348 1.00 94.06 100 VAL A C 1
ATOM 814 O O . VAL A 1 100 ? 17.605 -17.391 -29.447 1.00 94.06 100 VAL A O 1
ATOM 817 N N . ASN A 1 101 ? 17.403 -15.791 -27.894 1.00 89.31 101 ASN A N 1
ATOM 818 C CA . ASN A 1 101 ? 16.331 -15.056 -28.575 1.00 89.31 101 ASN A CA 1
ATOM 819 C C . ASN A 1 101 ? 16.723 -13.638 -29.022 1.00 89.31 101 ASN A C 1
ATOM 821 O O . ASN A 1 101 ? 15.879 -12.902 -29.531 1.00 89.31 101 ASN A O 1
ATOM 825 N N . THR A 1 102 ? 17.985 -13.245 -28.839 1.00 94.44 102 THR A N 1
ATOM 826 C CA . THR A 1 102 ? 18.477 -11.908 -29.184 1.00 94.44 102 THR A CA 1
ATOM 827 C C . THR A 1 102 ? 19.649 -12.009 -30.154 1.00 94.44 102 THR A C 1
ATOM 829 O O . THR A 1 102 ? 20.560 -12.811 -29.972 1.00 94.44 102 THR A O 1
ATOM 832 N N . SER A 1 103 ? 19.649 -11.165 -31.190 1.00 95.00 103 SER A N 1
ATOM 833 C CA . SER A 1 103 ? 20.723 -11.138 -32.190 1.00 95.00 103 SER A CA 1
ATOM 834 C C . SER A 1 103 ? 22.095 -10.880 -31.544 1.00 95.00 103 SER A C 1
ATOM 836 O O . SER A 1 103 ? 22.223 -9.914 -30.780 1.00 95.00 103 SER A O 1
ATOM 838 N N . PRO A 1 104 ? 23.153 -11.636 -31.909 1.00 97.06 104 PRO A N 1
ATOM 839 C CA . PRO A 1 104 ? 24.505 -11.418 -31.395 1.00 97.06 104 PRO A CA 1
ATOM 840 C C . PRO A 1 104 ? 24.995 -9.974 -31.551 1.00 97.06 104 PRO A C 1
ATOM 842 O O . PRO A 1 104 ? 25.634 -9.439 -30.650 1.00 97.06 104 PRO A O 1
ATOM 845 N N . LYS A 1 105 ? 24.629 -9.296 -32.650 1.00 97.38 105 LYS A N 1
ATOM 846 C CA . LYS A 1 105 ? 25.001 -7.890 -32.892 1.00 97.38 105 LYS A CA 1
ATOM 847 C C . LYS A 1 105 ? 24.412 -6.945 -31.841 1.00 97.38 105 LYS A C 1
ATOM 849 O O . LYS A 1 105 ? 25.111 -6.049 -31.369 1.00 97.38 105 LYS A O 1
ATOM 854 N N . ILE A 1 106 ? 23.151 -7.161 -31.460 1.00 97.56 106 ILE A N 1
ATOM 855 C CA . ILE A 1 106 ? 22.473 -6.373 -30.424 1.00 97.56 106 ILE A CA 1
ATOM 856 C C . ILE A 1 106 ? 23.106 -6.651 -29.060 1.00 97.56 106 ILE A C 1
ATOM 858 O O . ILE A 1 106 ? 23.379 -5.709 -28.322 1.00 97.56 106 ILE A O 1
ATOM 862 N N . ILE A 1 107 ? 23.412 -7.915 -28.748 1.00 97.75 107 ILE A N 1
ATOM 863 C CA . ILE A 1 107 ? 24.074 -8.296 -27.491 1.00 97.75 107 ILE A CA 1
ATOM 864 C C . ILE A 1 107 ? 25.440 -7.620 -27.376 1.00 97.75 107 ILE A C 1
ATOM 866 O O . ILE A 1 107 ? 25.736 -6.996 -26.360 1.00 97.75 107 ILE A O 1
ATOM 870 N N . THR A 1 108 ? 26.272 -7.685 -28.418 1.00 97.88 108 THR A N 1
ATOM 871 C CA . THR A 1 108 ? 27.578 -7.013 -28.431 1.00 97.88 108 THR A CA 1
ATOM 872 C C . THR A 1 108 ? 27.434 -5.501 -28.264 1.00 97.88 108 THR A C 1
ATOM 874 O O . THR A 1 108 ? 28.208 -4.886 -27.531 1.00 97.88 108 THR A O 1
ATOM 877 N N . PHE A 1 109 ? 26.449 -4.888 -28.922 1.00 97.62 109 PHE A N 1
ATOM 878 C CA . PHE A 1 109 ? 26.181 -3.459 -28.786 1.00 97.62 109 PHE A CA 1
ATOM 879 C C . PHE A 1 109 ? 25.735 -3.089 -27.363 1.00 97.62 109 PHE A C 1
ATOM 881 O O . PHE A 1 109 ? 26.257 -2.136 -26.787 1.00 97.62 109 PHE A O 1
ATOM 888 N N . PHE A 1 110 ? 24.840 -3.876 -26.767 1.00 97.69 110 PHE A N 1
ATOM 889 C CA . PHE A 1 110 ? 24.371 -3.696 -25.397 1.00 97.69 110 PHE A CA 1
ATOM 890 C C . PHE A 1 110 ? 25.494 -3.847 -24.369 1.00 97.69 110 PHE A C 1
ATOM 892 O O . PHE A 1 110 ? 25.643 -2.984 -23.511 1.00 97.69 110 PHE A O 1
ATOM 899 N N . LYS A 1 111 ? 26.341 -4.876 -24.491 1.00 96.81 111 LYS A N 1
ATOM 900 C CA . LYS A 1 111 ? 27.480 -5.091 -23.583 1.00 96.81 111 LYS A CA 1
ATOM 901 C C . LYS A 1 111 ? 28.427 -3.891 -23.545 1.00 96.81 111 LYS A C 1
ATOM 903 O O . LYS A 1 111 ? 28.798 -3.449 -22.465 1.00 96.81 111 LYS A O 1
ATOM 908 N N . LYS A 1 112 ? 28.724 -3.287 -24.704 1.00 95.44 112 LYS A N 1
ATOM 909 C CA . LYS A 1 112 ? 29.512 -2.040 -24.784 1.00 95.44 112 LYS A CA 1
ATOM 910 C C . LYS A 1 112 ? 28.840 -0.867 -24.064 1.00 95.44 112 LYS A C 1
ATOM 912 O O . LYS A 1 112 ? 29.523 0.011 -23.542 1.00 95.44 112 LYS A O 1
ATOM 917 N N . ILE A 1 113 ? 27.508 -0.805 -24.074 1.00 94.44 113 ILE A N 1
ATOM 918 C CA . ILE A 1 113 ? 26.748 0.215 -23.340 1.00 94.44 113 ILE A CA 1
ATOM 919 C C . ILE A 1 113 ? 26.814 -0.062 -21.837 1.00 94.44 113 ILE A C 1
ATOM 921 O O . ILE A 1 113 ? 27.088 0.867 -21.084 1.00 94.44 113 ILE A O 1
ATOM 925 N N . LYS A 1 114 ? 26.611 -1.316 -21.415 1.00 94.06 114 LYS A N 1
ATOM 926 C CA . LYS A 1 114 ? 26.656 -1.746 -20.012 1.00 94.06 114 LYS A CA 1
AT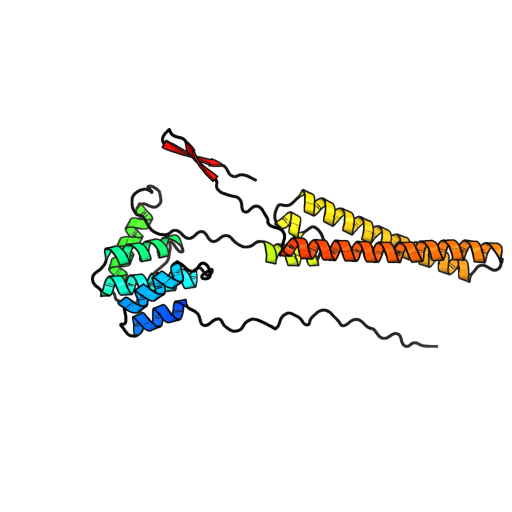OM 927 C C . LYS A 1 114 ? 28.019 -1.496 -19.373 1.00 94.06 114 LYS A C 1
ATOM 929 O O . LYS A 1 114 ? 28.075 -0.895 -18.308 1.00 94.06 114 LYS A O 1
ATOM 934 N N . GLU A 1 115 ? 29.103 -1.843 -20.059 1.00 92.06 115 GLU A N 1
ATOM 935 C CA . GLU A 1 115 ? 30.474 -1.566 -19.613 1.00 92.06 115 GLU A CA 1
ATOM 936 C C . GLU A 1 115 ? 30.685 -0.064 -19.358 1.00 92.06 115 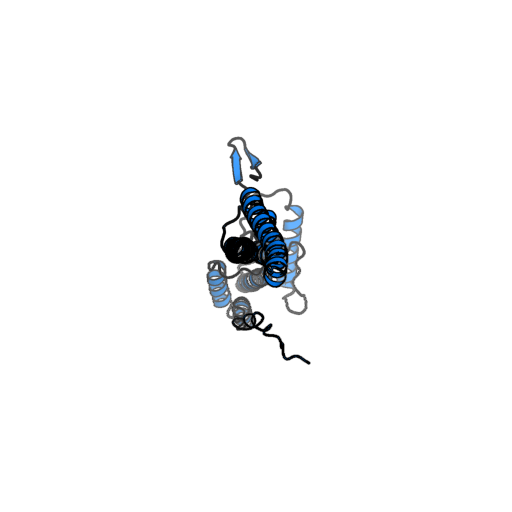GLU A C 1
ATOM 938 O O . GLU A 1 115 ? 31.092 0.348 -18.273 1.00 92.06 115 GLU A O 1
ATOM 943 N N . LYS A 1 116 ? 30.299 0.786 -20.320 1.00 89.00 116 LYS A N 1
ATOM 944 C CA . LYS A 1 116 ? 30.376 2.247 -20.158 1.00 89.00 116 LYS A CA 1
ATOM 945 C C . LYS A 1 116 ? 29.456 2.769 -19.057 1.00 89.00 116 LYS A C 1
ATOM 947 O O . LYS A 1 116 ? 29.798 3.753 -18.410 1.00 89.00 116 LYS A O 1
ATOM 952 N N . TYR A 1 117 ? 28.288 2.164 -18.871 1.00 86.44 117 TYR A N 1
ATOM 953 C CA . TYR A 1 117 ? 27.342 2.538 -17.824 1.00 86.44 117 TYR A CA 1
ATOM 954 C C . TYR A 1 117 ? 27.906 2.240 -16.429 1.00 86.44 117 TYR A C 1
ATOM 956 O O . TYR A 1 117 ? 27.819 3.088 -15.548 1.00 86.44 117 TYR A O 1
ATOM 964 N N . GLN A 1 118 ? 28.539 1.079 -16.248 1.00 84.25 118 GLN A N 1
ATOM 965 C CA . GLN A 1 118 ? 29.170 0.679 -14.989 1.00 84.25 118 GLN A CA 1
ATOM 966 C C . GLN A 1 118 ? 30.375 1.563 -14.643 1.00 84.25 118 GLN A C 1
ATOM 968 O O . GLN A 1 118 ? 30.483 2.006 -13.506 1.00 84.25 118 GLN A O 1
ATOM 973 N N . ILE A 1 119 ? 31.225 1.889 -15.624 1.00 81.31 119 ILE A N 1
ATOM 974 C CA . ILE A 1 119 ? 32.386 2.776 -15.423 1.00 81.31 119 ILE A CA 1
ATOM 975 C C . ILE A 1 119 ? 31.950 4.194 -15.019 1.00 81.31 119 ILE A C 1
ATOM 977 O O . ILE A 1 119 ? 32.573 4.815 -14.166 1.00 81.31 119 ILE A O 1
ATOM 981 N N . ASN A 1 120 ? 30.873 4.714 -15.617 1.00 75.44 120 ASN A N 1
ATOM 982 C CA . ASN A 1 120 ? 30.427 6.096 -15.405 1.00 75.44 120 ASN A CA 1
ATOM 983 C C . ASN A 1 120 ? 29.360 6.250 -14.308 1.00 75.44 120 ASN A C 1
ATOM 985 O O . ASN A 1 120 ? 28.809 7.341 -14.160 1.00 75.44 120 ASN A O 1
ATOM 989 N N . ARG A 1 121 ? 29.053 5.197 -13.536 1.00 66.94 121 ARG A N 1
ATOM 990 C CA . ARG A 1 121 ? 28.000 5.235 -12.503 1.00 66.94 121 ARG A CA 1
ATOM 991 C C . ARG A 1 121 ? 28.284 6.258 -11.394 1.00 66.94 121 ARG A C 1
ATOM 993 O O . ARG A 1 121 ? 27.337 6.771 -10.805 1.00 66.94 121 ARG A O 1
ATOM 1000 N N . ASP A 1 122 ? 29.561 6.591 -11.188 1.00 55.78 122 ASP A N 1
ATOM 1001 C CA . ASP A 1 122 ? 30.041 7.532 -10.168 1.00 55.78 122 ASP A CA 1
ATOM 1002 C C . ASP A 1 122 ? 30.430 8.918 -10.734 1.00 55.78 122 ASP A C 1
ATOM 1004 O O . ASP A 1 122 ? 30.819 9.814 -9.988 1.00 55.78 122 ASP A O 1
ATOM 1008 N N . THR A 1 123 ? 30.330 9.142 -12.053 1.00 54.56 123 THR A N 1
ATOM 1009 C CA . THR A 1 123 ? 30.714 10.409 -12.719 1.00 54.56 123 THR A CA 1
ATOM 1010 C C . THR A 1 123 ? 29.611 10.861 -13.685 1.00 54.56 123 THR A C 1
ATOM 1012 O O . THR A 1 123 ? 29.763 10.878 -14.904 1.00 54.56 123 THR A O 1
ATOM 1015 N N . ASP A 1 124 ? 28.440 11.175 -13.137 1.00 47.44 124 ASP A N 1
ATOM 1016 C CA . ASP A 1 124 ? 27.198 11.340 -13.901 1.00 47.44 124 ASP A CA 1
ATOM 1017 C C . ASP A 1 124 ? 26.962 12.793 -14.362 1.00 47.44 124 ASP A C 1
ATOM 1019 O O . ASP A 1 124 ? 26.669 13.633 -13.514 1.00 47.44 124 ASP A O 1
ATOM 1023 N N . ARG A 1 125 ? 27.052 13.099 -15.679 1.00 53.44 125 ARG A N 1
ATOM 1024 C CA . ARG A 1 125 ? 26.447 14.319 -16.299 1.00 53.44 125 ARG A CA 1
ATOM 1025 C C . ARG A 1 125 ? 26.086 14.277 -17.803 1.00 53.44 125 ARG A C 1
ATOM 1027 O O . ARG A 1 125 ? 25.420 15.202 -18.253 1.00 53.44 125 ARG A O 1
ATOM 1034 N N . GLN A 1 126 ? 26.502 13.303 -18.621 1.00 54.28 126 GLN A N 1
ATOM 1035 C CA . GLN A 1 126 ? 26.574 13.542 -20.087 1.00 54.28 126 GLN A CA 1
ATOM 1036 C C . GLN A 1 126 ? 25.568 12.790 -20.989 1.00 54.28 126 GLN A C 1
ATOM 1038 O O . GLN A 1 126 ? 25.523 13.080 -22.183 1.00 54.28 126 GLN A O 1
ATOM 1043 N N . VAL A 1 127 ? 24.738 11.854 -20.501 1.00 58.78 127 VAL A N 1
ATOM 1044 C CA . VAL A 1 127 ? 23.786 11.134 -21.383 1.00 58.78 127 VAL A CA 1
ATOM 1045 C C . VAL A 1 127 ? 22.352 11.226 -20.870 1.00 58.78 127 VAL A C 1
ATOM 1047 O O . VAL A 1 127 ? 22.008 10.624 -19.862 1.00 58.78 127 VAL A O 1
ATOM 1050 N N . ALA A 1 128 ? 21.495 11.940 -21.604 1.00 66.31 128 ALA A N 1
ATOM 1051 C CA . ALA A 1 128 ? 20.068 12.038 -21.307 1.00 66.31 128 ALA A CA 1
ATOM 1052 C C . ALA A 1 128 ? 19.336 10.726 -21.658 1.00 66.31 128 ALA A C 1
ATOM 1054 O O . ALA A 1 128 ? 19.137 10.409 -22.836 1.00 66.31 128 ALA A O 1
ATOM 1055 N N . TYR A 1 129 ? 18.923 9.970 -20.640 1.00 71.12 129 TYR A N 1
ATOM 1056 C CA . TYR A 1 129 ? 17.997 8.837 -20.737 1.00 71.12 129 TYR A CA 1
ATOM 1057 C C . TYR A 1 129 ? 16.909 8.958 -19.658 1.00 71.12 129 TYR A C 1
ATOM 1059 O O . TYR A 1 129 ? 17.076 9.675 -18.672 1.00 71.12 129 TYR A O 1
ATOM 1067 N N . VAL A 1 130 ? 15.770 8.288 -19.858 1.00 74.12 130 VAL A N 1
ATOM 1068 C CA . VAL A 1 130 ? 14.670 8.302 -18.880 1.00 74.12 130 VAL A CA 1
ATOM 1069 C C . VAL A 1 130 ? 15.046 7.394 -17.713 1.00 74.12 130 VAL A C 1
ATOM 1071 O O . VAL A 1 130 ? 15.377 6.230 -17.942 1.00 74.12 130 VAL A O 1
ATOM 1074 N N . ARG A 1 131 ? 14.991 7.921 -16.485 1.00 75.38 131 ARG A N 1
ATOM 1075 C CA . ARG A 1 131 ? 15.206 7.172 -15.241 1.00 75.38 131 ARG A CA 1
ATOM 1076 C C . ARG A 1 131 ? 13.873 6.995 -14.522 1.00 75.38 131 ARG A C 1
ATOM 1078 O O . ARG A 1 131 ? 13.264 7.978 -14.107 1.00 75.38 131 ARG A O 1
ATOM 1085 N N . TYR A 1 132 ? 13.446 5.750 -14.350 1.00 75.25 132 TYR A N 1
ATOM 1086 C CA . TYR A 1 132 ? 12.230 5.429 -13.606 1.00 75.25 132 TYR A CA 1
ATOM 1087 C C . TYR A 1 132 ? 12.514 5.352 -12.104 1.00 75.25 132 TYR A C 1
ATOM 1089 O O . TYR A 1 132 ? 13.500 4.751 -11.679 1.00 75.25 132 TYR A O 1
ATOM 1097 N N . VAL A 1 133 ? 11.638 5.956 -11.297 1.00 68.12 133 VAL A N 1
ATOM 1098 C CA . VAL A 1 133 ? 11.676 5.869 -9.832 1.00 68.12 133 VAL A CA 1
ATOM 1099 C C . VAL A 1 133 ? 10.410 5.163 -9.372 1.00 68.12 133 VAL A C 1
ATOM 1101 O O . VAL A 1 133 ? 9.320 5.727 -9.413 1.00 68.12 133 VAL A O 1
ATOM 1104 N N . PHE A 1 134 ? 10.551 3.915 -8.935 1.00 68.12 134 PHE A N 1
ATOM 1105 C CA . PHE A 1 134 ? 9.426 3.141 -8.421 1.00 68.12 134 PHE A CA 1
ATOM 1106 C C . PHE A 1 134 ? 9.158 3.527 -6.966 1.00 68.12 134 PHE A C 1
ATOM 1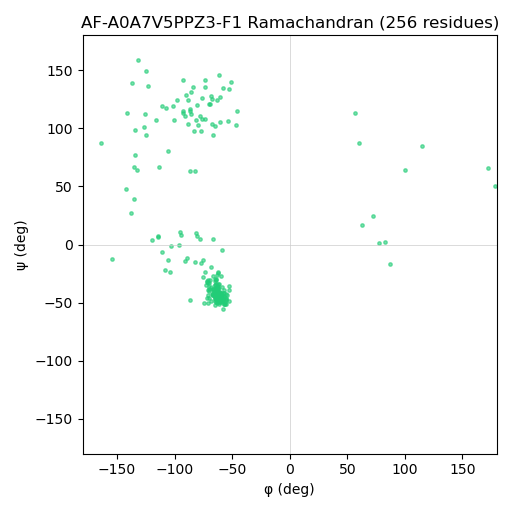108 O O . PHE A 1 134 ? 9.917 3.170 -6.063 1.00 68.12 134 PHE A O 1
ATOM 1115 N N . VAL A 1 135 ? 8.066 4.255 -6.729 1.00 70.31 135 VAL A N 1
ATOM 1116 C CA . VAL A 1 135 ? 7.590 4.566 -5.377 1.00 70.31 135 VAL A CA 1
ATOM 1117 C C . VAL A 1 135 ? 6.585 3.499 -4.967 1.00 70.31 135 VAL A C 1
ATOM 1119 O O . VAL A 1 135 ? 5.512 3.374 -5.552 1.00 70.31 135 VAL A O 1
ATOM 1122 N N . ARG A 1 136 ? 6.926 2.709 -3.948 1.00 73.88 136 ARG A N 1
ATOM 1123 C CA . ARG A 1 136 ? 6.015 1.695 -3.412 1.00 73.88 136 ARG A CA 1
ATOM 1124 C C . ARG A 1 136 ? 4.820 2.371 -2.738 1.00 73.88 136 ARG A C 1
ATOM 1126 O O . ARG A 1 136 ? 5.008 3.153 -1.804 1.00 73.88 136 ARG A O 1
ATOM 1133 N N . ASP A 1 137 ? 3.603 2.021 -3.158 1.00 81.81 137 ASP A N 1
ATOM 1134 C CA . ASP A 1 137 ? 2.397 2.465 -2.458 1.00 81.81 137 ASP A CA 1
ATOM 1135 C C . ASP A 1 137 ? 2.293 1.775 -1.084 1.00 81.81 137 ASP A C 1
ATOM 1137 O O . ASP A 1 137 ? 2.265 0.545 -0.971 1.00 81.81 137 ASP A O 1
ATOM 1141 N N . LEU A 1 138 ? 2.264 2.575 -0.018 1.00 86.44 138 LEU A N 1
ATOM 1142 C CA . LEU A 1 138 ? 2.169 2.114 1.367 1.00 86.44 138 LEU A CA 1
ATOM 1143 C C . LEU A 1 138 ? 0.718 1.805 1.783 1.00 86.44 138 LEU A C 1
ATOM 1145 O O . LEU A 1 138 ? 0.520 1.143 2.806 1.00 86.44 138 LEU A O 1
ATOM 1149 N N . ARG A 1 139 ? -0.300 2.243 1.025 1.00 90.12 139 ARG A N 1
ATOM 1150 C CA . ARG A 1 139 ? -1.730 2.121 1.382 1.00 90.12 139 ARG A CA 1
ATOM 1151 C C . ARG A 1 139 ? -2.196 0.677 1.573 1.00 90.12 139 ARG A C 1
ATOM 1153 O O . ARG A 1 139 ? -2.815 0.423 2.610 1.00 90.12 139 ARG A O 1
ATOM 1160 N N . PRO A 1 140 ? -1.879 -0.303 0.699 1.00 89.19 140 PRO A N 1
ATOM 1161 C CA . PRO A 1 140 ? -2.295 -1.689 0.931 1.00 89.19 140 PRO A CA 1
ATOM 1162 C C . PRO A 1 140 ? -1.709 -2.241 2.237 1.00 89.19 140 PRO A C 1
ATOM 1164 O O . PRO A 1 140 ? -2.406 -2.860 3.042 1.00 89.19 140 PRO A O 1
ATOM 1167 N N . GLY A 1 141 ? -0.434 -1.928 2.497 1.00 88.31 141 GLY A N 1
ATOM 1168 C CA . GLY A 1 141 ? 0.259 -2.289 3.732 1.00 88.31 141 GLY A CA 1
ATOM 1169 C C . GLY A 1 141 ? -0.334 -1.625 4.978 1.00 88.31 141 GLY A C 1
ATOM 1170 O O . GLY A 1 141 ? -0.403 -2.242 6.040 1.00 88.31 141 GLY A O 1
ATOM 1171 N N . ALA A 1 142 ? -0.767 -0.374 4.871 1.00 92.88 142 ALA A N 1
ATOM 1172 C CA . ALA A 1 142 ? -1.404 0.355 5.962 1.00 92.88 142 ALA A CA 1
ATOM 1173 C C . ALA A 1 142 ? -2.828 -0.148 6.249 1.00 92.88 142 ALA A C 1
ATOM 1175 O O . ALA A 1 142 ? -3.260 -0.173 7.404 1.00 92.88 142 ALA A O 1
ATOM 1176 N N . THR A 1 143 ? -3.546 -0.560 5.205 1.00 93.62 143 THR A N 1
ATOM 1177 C CA . THR A 1 143 ? -4.947 -0.986 5.285 1.00 93.62 143 THR A CA 1
ATOM 1178 C C . THR A 1 143 ? -5.092 -2.243 6.130 1.00 93.62 143 THR A C 1
ATOM 1180 O O . THR A 1 143 ? -5.837 -2.227 7.107 1.00 93.62 143 THR A O 1
ATOM 1183 N N . TRP A 1 144 ? -4.326 -3.302 5.838 1.00 93.44 144 TRP A N 1
ATOM 1184 C CA . TRP A 1 144 ? -4.427 -4.545 6.613 1.00 93.44 144 TRP A CA 1
ATOM 1185 C C . TRP A 1 144 ? -4.026 -4.347 8.080 1.00 93.44 144 TRP A C 1
ATOM 1187 O O . TRP A 1 144 ? -4.653 -4.904 8.978 1.00 93.44 144 TRP A O 1
ATOM 1197 N N . ARG A 1 145 ? -3.025 -3.497 8.341 1.00 95.81 145 ARG A N 1
ATOM 1198 C CA . ARG A 1 145 ? -2.594 -3.162 9.705 1.00 95.81 145 ARG A CA 1
ATOM 1199 C C . ARG A 1 145 ? -3.698 -2.461 10.486 1.00 95.81 145 ARG A C 1
ATOM 1201 O O . ARG A 1 145 ? -3.945 -2.817 11.631 1.00 95.81 145 ARG A O 1
ATOM 1208 N N . SER A 1 146 ? -4.384 -1.507 9.858 1.00 95.94 146 SER A N 1
ATOM 1209 C CA . SER A 1 146 ? -5.495 -0.778 10.489 1.00 95.94 146 SER A CA 1
ATOM 1210 C C . SER A 1 146 ? -6.742 -1.638 10.672 1.00 95.94 146 SER A C 1
ATOM 1212 O O . SER A 1 146 ? -7.478 -1.431 11.631 1.00 95.94 146 SER A O 1
ATOM 1214 N N . ALA A 1 147 ? -6.962 -2.615 9.787 1.00 94.94 147 ALA A N 1
ATOM 1215 C CA . ALA A 1 147 ? -8.042 -3.588 9.932 1.00 94.94 147 ALA A CA 1
ATOM 1216 C C . ALA A 1 147 ? -7.847 -4.469 11.176 1.00 94.94 147 ALA A C 1
ATOM 1218 O O . ALA A 1 147 ? -8.821 -4.768 11.866 1.00 94.94 147 ALA A O 1
ATOM 1219 N N . LEU A 1 148 ? -6.599 -4.839 11.489 1.00 94.81 148 LEU A N 1
ATOM 1220 C CA . LEU A 1 148 ? -6.266 -5.568 12.715 1.00 94.81 148 LEU A CA 1
ATOM 1221 C C . LEU A 1 148 ? -6.320 -4.675 13.954 1.00 94.81 148 LEU A C 1
ATOM 1223 O O . LEU A 1 148 ? -6.932 -5.044 14.953 1.00 94.81 148 LEU A O 1
ATOM 1227 N N . LEU A 1 149 ? -5.663 -3.516 13.899 1.00 96.31 149 LEU A N 1
ATOM 1228 C CA . LEU A 1 149 ? -5.586 -2.594 15.022 1.00 96.31 149 LEU A CA 1
ATOM 1229 C C . LEU A 1 149 ? -5.680 -1.141 14.538 1.00 96.31 149 LEU A C 1
ATOM 1231 O O . LEU A 1 149 ? -4.747 -0.649 13.889 1.00 96.31 149 LEU A O 1
ATOM 1235 N N . PRO A 1 150 ? -6.762 -0.422 14.885 1.00 97.06 150 PRO A N 1
ATOM 1236 C CA . PRO A 1 150 ? -6.918 0.978 14.514 1.00 97.06 150 PRO A CA 1
ATOM 1237 C C . PRO A 1 150 ? -5.725 1.850 14.920 1.00 97.06 150 PRO A C 1
ATOM 1239 O O . PRO A 1 150 ? -5.210 1.767 16.037 1.00 97.06 150 PRO A O 1
ATOM 1242 N N . GLY A 1 151 ? -5.270 2.681 13.983 1.00 95.06 151 GLY A N 1
ATOM 1243 C CA . GLY A 1 151 ? -4.095 3.548 14.095 1.00 95.06 151 GLY A CA 1
ATOM 1244 C C . GLY A 1 151 ? -2.755 2.905 13.706 1.00 95.06 151 GLY A C 1
ATOM 1245 O O . GLY A 1 151 ? -1.808 3.637 13.410 1.00 95.06 151 GLY A O 1
ATOM 1246 N N . TRP A 1 152 ? -2.644 1.571 13.617 1.00 95.94 152 TRP A N 1
ATOM 1247 C CA . TRP A 1 152 ? -1.378 0.907 13.257 1.00 95.94 152 TRP A CA 1
ATOM 1248 C C . TRP A 1 152 ? -0.925 1.232 11.826 1.00 95.94 152 TRP A C 1
ATOM 1250 O O . TRP A 1 152 ? 0.255 1.506 11.588 1.00 95.94 152 TRP A O 1
ATOM 1260 N N . GLY A 1 153 ? -1.851 1.274 10.865 1.00 94.25 153 GLY A N 1
ATOM 1261 C CA . GLY A 1 153 ? -1.522 1.647 9.489 1.00 94.25 153 GLY A CA 1
ATOM 1262 C C . GLY A 1 153 ? -1.054 3.092 9.354 1.00 94.25 153 GLY A C 1
ATOM 1263 O O . GLY A 1 153 ? -0.152 3.372 8.570 1.00 94.25 153 GLY A O 1
ATOM 1264 N N . GLN A 1 154 ? -1.603 4.011 10.146 1.00 95.50 154 GLN A N 1
ATOM 1265 C CA . GLN A 1 154 ? -1.174 5.408 10.164 1.00 95.50 154 GLN A CA 1
ATOM 1266 C C . GLN A 1 154 ? 0.260 5.536 10.689 1.00 95.50 154 GLN A C 1
ATOM 1268 O O . GLN A 1 154 ? 1.054 6.252 10.082 1.00 95.50 154 GLN A O 1
ATOM 1273 N N . TYR A 1 155 ? 0.644 4.786 11.729 1.00 94.19 155 TYR A N 1
ATOM 1274 C CA . TYR A 1 155 ? 2.049 4.714 12.153 1.00 94.19 155 TYR A CA 1
ATOM 1275 C C . TYR A 1 155 ? 2.965 4.178 11.052 1.00 94.19 155 TYR A C 1
ATOM 1277 O O . TYR A 1 155 ? 4.034 4.739 10.826 1.00 94.19 155 TYR A O 1
ATOM 1285 N N . PHE A 1 156 ? 2.531 3.137 10.337 1.00 90.81 156 PHE A N 1
ATOM 1286 C CA . PHE A 1 156 ? 3.281 2.572 9.214 1.00 90.81 156 PHE A CA 1
ATOM 1287 C C . PHE A 1 156 ? 3.481 3.582 8.069 1.00 90.81 156 PHE A C 1
ATOM 1289 O O . PHE A 1 156 ? 4.554 3.626 7.477 1.00 90.81 156 PHE A O 1
ATOM 1296 N N . LYS A 1 157 ? 2.491 4.446 7.806 1.00 90.31 157 LYS A N 1
ATOM 1297 C CA . LYS A 1 157 ? 2.589 5.567 6.850 1.00 90.31 157 LYS A CA 1
ATOM 1298 C C . LYS A 1 157 ? 3.352 6.790 7.393 1.00 90.31 157 LYS A C 1
ATOM 1300 O O . LYS A 1 157 ? 3.351 7.830 6.743 1.00 90.31 157 LYS A O 1
ATOM 1305 N N . GLY A 1 158 ? 3.929 6.724 8.596 1.00 89.69 158 GLY A N 1
ATOM 1306 C CA . GLY A 1 158 ? 4.614 7.854 9.242 1.00 89.69 158 GLY A CA 1
ATOM 1307 C C . GLY A 1 158 ? 3.688 8.904 9.876 1.00 89.69 158 GLY A C 1
ATOM 1308 O O . GLY A 1 158 ? 4.157 9.864 10.483 1.00 89.69 158 GLY A O 1
ATOM 1309 N N . GLN A 1 159 ? 2.368 8.718 9.826 1.00 92.06 159 GLN A N 1
ATOM 1310 C CA . GLN A 1 159 ? 1.359 9.649 10.344 1.00 92.06 159 GLN A CA 1
ATOM 1311 C C . GLN A 1 159 ? 1.152 9.484 11.859 1.00 92.06 159 GLN A C 1
ATOM 1313 O O . GLN A 1 159 ? 0.069 9.127 12.331 1.00 92.06 159 GLN A O 1
ATOM 1318 N N . LYS A 1 160 ? 2.200 9.750 12.647 1.00 92.25 160 LYS A N 1
ATOM 1319 C CA . LYS A 1 160 ? 2.242 9.455 14.093 1.00 92.25 160 LYS A CA 1
ATOM 1320 C C . LYS A 1 160 ? 1.091 10.086 14.884 1.00 92.25 160 LYS A C 1
ATOM 1322 O O . LYS A 1 160 ? 0.511 9.418 15.733 1.00 92.25 160 LYS A O 1
ATOM 1327 N N . ASN A 1 161 ? 0.734 11.341 14.603 1.00 94.44 161 ASN A N 1
ATOM 1328 C CA . ASN A 1 161 ? -0.338 12.032 15.332 1.00 94.44 161 ASN A CA 1
ATOM 1329 C C . ASN A 1 161 ? -1.712 11.397 15.072 1.00 94.44 161 ASN A C 1
ATOM 1331 O O . ASN A 1 161 ? -2.461 11.154 16.015 1.00 94.44 161 ASN A O 1
ATOM 1335 N N . LYS A 1 162 ? -2.011 11.050 13.812 1.00 94.25 162 LYS A N 1
ATOM 1336 C CA . LYS A 1 162 ? -3.243 10.332 13.458 1.00 94.25 162 LYS A CA 1
ATOM 1337 C C . LYS A 1 162 ? -3.284 8.943 14.089 1.00 94.25 162 LYS A C 1
ATOM 1339 O O . LYS A 1 162 ? -4.299 8.573 14.671 1.00 94.25 162 LYS A O 1
ATOM 1344 N N . GLY A 1 163 ? -2.170 8.210 14.016 1.00 95.44 163 GLY A N 1
ATOM 1345 C CA . GLY A 1 163 ? -2.032 6.895 14.644 1.00 95.44 163 GLY A CA 1
ATOM 1346 C C . GLY A 1 163 ? -2.328 6.942 16.142 1.00 95.44 163 GLY A C 1
ATOM 1347 O O . GLY A 1 163 ? -3.135 6.156 16.624 1.00 95.44 163 GLY A O 1
ATOM 1348 N N . LYS A 1 164 ? -1.766 7.924 16.863 1.00 97.69 164 LYS A N 1
ATOM 1349 C CA . LYS A 1 164 ? -2.042 8.144 18.294 1.00 97.69 164 LYS A CA 1
ATOM 1350 C C . LYS A 1 164 ? -3.524 8.360 18.574 1.00 97.69 164 LYS A C 1
ATOM 1352 O O . LYS A 1 164 ? -4.066 7.693 19.445 1.00 97.69 164 LYS A O 1
ATOM 1357 N N . ILE A 1 165 ? -4.171 9.271 17.849 1.00 97.94 165 ILE A N 1
ATOM 1358 C CA . ILE A 1 165 ? -5.587 9.594 18.073 1.00 97.94 165 ILE A CA 1
ATOM 1359 C C . ILE A 1 165 ? -6.454 8.351 17.845 1.00 97.94 165 ILE A C 1
ATOM 1361 O O . ILE A 1 165 ? -7.208 7.966 18.733 1.00 97.94 165 ILE A O 1
ATOM 1365 N N . LEU A 1 166 ? -6.295 7.679 16.703 1.00 97.69 166 LEU A N 1
ATOM 1366 C CA . LEU A 1 166 ? -7.104 6.511 16.348 1.00 97.69 166 LEU A CA 1
ATOM 1367 C C . LEU A 1 166 ? -6.899 5.341 17.317 1.00 97.69 166 LEU A C 1
ATOM 1369 O O . LEU A 1 166 ? -7.880 4.765 17.789 1.00 97.69 166 LEU A O 1
ATOM 1373 N N . SER A 1 167 ? -5.648 5.013 17.656 1.00 97.50 167 SER A N 1
ATOM 1374 C CA . SER A 1 167 ? -5.355 3.932 18.602 1.00 97.50 167 SER A CA 1
ATOM 1375 C C . SER A 1 167 ? -5.879 4.241 20.006 1.00 97.50 167 SER A C 1
ATOM 1377 O O . SER A 1 167 ? -6.494 3.372 20.622 1.00 97.50 167 SER A O 1
ATOM 1379 N N . SER A 1 168 ? -5.699 5.471 20.503 1.00 98.06 168 SER A N 1
ATOM 1380 C CA . SER A 1 168 ? -6.186 5.871 21.830 1.00 98.06 168 SER A CA 1
ATOM 1381 C C . SER A 1 168 ? -7.711 5.883 21.904 1.00 98.06 168 SER A C 1
ATOM 1383 O O . SER A 1 168 ? -8.277 5.374 22.870 1.00 98.06 168 SER A O 1
ATOM 1385 N N . SER A 1 169 ? -8.395 6.406 20.880 1.00 98.19 169 SER A N 1
ATOM 1386 C CA . SER A 1 169 ? -9.860 6.385 20.810 1.00 98.19 169 SER A CA 1
ATOM 1387 C C . SER A 1 169 ? -10.401 4.958 20.766 1.00 98.19 169 SER A C 1
ATOM 1389 O O . SER A 1 169 ? -11.334 4.636 21.501 1.00 98.19 169 SER A O 1
ATOM 1391 N N . PHE A 1 170 ? -9.796 4.081 19.960 1.00 98.31 170 PHE A N 1
ATOM 1392 C CA . PHE A 1 170 ? -10.205 2.681 19.885 1.00 98.31 170 PHE A CA 1
ATOM 1393 C C . PHE A 1 170 ? -10.003 1.959 21.221 1.00 98.31 170 PHE A C 1
ATOM 1395 O O . PHE A 1 170 ? -10.932 1.320 21.712 1.00 98.31 170 PHE A O 1
ATOM 1402 N N . ALA A 1 171 ? -8.826 2.105 21.839 1.00 98.25 171 ALA A N 1
ATOM 1403 C CA . ALA A 1 171 ? -8.523 1.503 23.134 1.00 98.25 171 ALA A CA 1
ATOM 1404 C C . ALA A 1 171 ? -9.481 1.996 24.228 1.00 98.25 171 ALA A C 1
ATOM 1406 O O . ALA A 1 171 ? -10.029 1.184 24.971 1.00 98.25 171 ALA A O 1
ATOM 1407 N N . GLY A 1 172 ? -9.746 3.304 24.290 1.00 98.38 172 GLY A N 1
ATOM 1408 C CA . GLY A 1 172 ? -10.691 3.888 25.242 1.00 98.38 172 GLY A CA 1
ATOM 1409 C C . GLY A 1 172 ? -12.116 3.357 25.066 1.00 98.38 172 GLY A C 1
ATOM 1410 O O . GLY A 1 172 ? -12.739 2.931 26.037 1.00 98.38 172 GLY A O 1
ATOM 1411 N N . GLY A 1 173 ? -12.618 3.309 23.828 1.00 98.38 173 GLY A N 1
ATOM 1412 C CA . GLY A 1 173 ? -13.945 2.761 23.536 1.00 98.38 173 GLY A CA 1
ATOM 1413 C C . GLY A 1 173 ? -14.053 1.259 23.829 1.00 98.38 173 GLY A C 1
ATOM 1414 O O . GLY A 1 173 ? -15.048 0.800 24.394 1.00 98.38 173 GLY A O 1
ATOM 1415 N N . ALA A 1 174 ? -13.017 0.483 23.497 1.00 98.19 174 ALA A N 1
ATOM 1416 C CA . ALA A 1 174 ? -12.962 -0.950 23.785 1.00 98.19 174 ALA A CA 1
ATOM 1417 C C . ALA A 1 174 ? -12.940 -1.222 25.298 1.00 98.19 174 ALA A C 1
ATOM 1419 O O . ALA A 1 174 ? -13.714 -2.047 25.784 1.00 98.19 174 ALA A O 1
ATOM 1420 N N . LEU A 1 175 ? -12.123 -0.481 26.055 1.00 98.56 175 LEU A N 1
ATOM 1421 C CA . LEU A 1 175 ? -12.096 -0.554 27.516 1.00 98.56 175 LEU A CA 1
ATOM 1422 C C . LEU A 1 175 ? -13.460 -0.204 28.113 1.00 98.56 175 LEU A C 1
ATOM 1424 O O . LEU A 1 175 ? -13.961 -0.956 28.946 1.00 98.56 175 LEU A O 1
ATOM 1428 N N . LEU A 1 176 ? -14.095 0.879 27.654 1.00 98.50 176 LEU A N 1
ATOM 1429 C CA . LEU A 1 176 ? -15.427 1.274 28.117 1.00 98.50 176 LEU A CA 1
ATOM 1430 C C . LEU A 1 176 ? -16.493 0.219 27.790 1.00 98.50 176 LEU A C 1
ATOM 1432 O O . LEU A 1 176 ? -17.385 -0.033 28.599 1.00 98.50 176 LEU A O 1
ATOM 1436 N N . THR A 1 177 ? -16.395 -0.426 26.629 1.00 98.38 177 THR A N 1
ATOM 1437 C CA . THR A 1 177 ? -17.283 -1.528 26.237 1.00 98.38 177 THR A CA 1
ATOM 1438 C C . THR A 1 177 ? -17.150 -2.706 27.201 1.00 98.38 177 THR A C 1
ATOM 1440 O O . THR A 1 177 ? -18.158 -3.216 27.695 1.00 98.38 177 THR A O 1
ATOM 1443 N N . ILE A 1 178 ? -15.913 -3.117 27.502 1.00 98.56 178 ILE A N 1
ATOM 1444 C CA . ILE A 1 178 ? -15.622 -4.238 28.404 1.00 98.56 178 ILE A CA 1
ATOM 1445 C C . ILE A 1 178 ? -16.104 -3.924 29.823 1.00 98.56 178 ILE A C 1
ATOM 1447 O O . ILE A 1 178 ? -16.817 -4.731 30.419 1.00 98.56 178 ILE A O 1
ATOM 1451 N N . THR A 1 179 ? -15.767 -2.753 30.367 1.00 98.50 179 THR A N 1
ATOM 1452 C CA . THR A 1 179 ? -16.168 -2.376 31.732 1.00 98.50 179 THR A CA 1
ATOM 1453 C C . THR A 1 179 ? -17.682 -2.241 31.856 1.00 98.50 179 THR A C 1
ATOM 1455 O O . THR A 1 179 ? -18.263 -2.780 32.799 1.00 98.50 179 THR A O 1
ATOM 1458 N N . SER A 1 180 ? -18.344 -1.622 30.873 1.00 98.31 180 SER A N 1
ATOM 1459 C CA . SER A 1 180 ? -19.806 -1.504 30.850 1.00 98.31 180 SER A CA 1
ATOM 1460 C C . SER A 1 180 ? -20.486 -2.869 30.772 1.00 98.31 180 SER A C 1
ATOM 1462 O O . SER A 1 180 ? -21.475 -3.084 31.462 1.00 98.31 180 SER A O 1
ATOM 1464 N N . TYR A 1 181 ? -19.939 -3.819 30.004 1.00 98.50 181 TYR A N 1
ATOM 1465 C CA . TYR A 1 181 ? -20.452 -5.193 29.943 1.00 98.50 181 TYR A CA 1
ATOM 1466 C C . TYR A 1 181 ? -20.360 -5.919 31.292 1.00 98.50 181 TYR A C 1
ATOM 1468 O O . TYR A 1 181 ? -21.320 -6.562 31.724 1.00 98.50 181 TYR A O 1
ATOM 1476 N N . LEU A 1 182 ? -19.218 -5.811 31.978 1.00 98.50 182 LEU A N 1
ATOM 1477 C CA . LEU A 1 182 ? -19.027 -6.435 33.290 1.00 98.50 182 LEU A CA 1
ATOM 1478 C C . LEU A 1 182 ? -19.983 -5.847 34.338 1.00 98.50 182 LEU A C 1
ATOM 1480 O O . LEU A 1 182 ? -20.579 -6.594 35.117 1.00 98.50 182 LEU A O 1
ATOM 1484 N N . LEU A 1 183 ? -20.170 -4.524 34.329 1.00 98.25 183 LEU A N 1
ATOM 1485 C CA . LEU A 1 183 ? -21.070 -3.827 35.250 1.00 98.25 183 LEU A CA 1
ATOM 1486 C C . LEU A 1 183 ? -22.544 -4.100 34.940 1.00 98.25 183 LEU A C 1
ATOM 1488 O O . LEU A 1 183 ? -23.301 -4.403 35.861 1.00 98.25 183 LEU A O 1
ATOM 1492 N N . GLU A 1 184 ? -22.947 -4.079 33.667 1.00 98.00 184 GLU A N 1
ATOM 1493 C CA . GLU A 1 184 ? -24.287 -4.489 33.227 1.00 98.00 184 GLU A CA 1
ATOM 1494 C C . GLU A 1 184 ? -24.618 -5.885 33.757 1.00 98.00 184 GLU A C 1
ATOM 1496 O O . GLU A 1 184 ? -25.664 -6.074 34.374 1.00 98.00 184 GLU A O 1
ATOM 1501 N N . ARG A 1 185 ? -23.703 -6.849 33.590 1.00 98.06 185 ARG A N 1
ATOM 1502 C CA . ARG A 1 185 ? -23.898 -8.224 34.063 1.00 98.06 185 ARG A CA 1
ATOM 1503 C C . ARG A 1 185 ? -24.027 -8.303 35.586 1.00 98.06 185 ARG A C 1
ATOM 1505 O O . ARG A 1 185 ? -24.864 -9.056 36.078 1.00 98.06 185 ARG A O 1
ATOM 1512 N N . ASN A 1 186 ? -23.233 -7.529 36.327 1.00 98.19 186 ASN A N 1
ATOM 1513 C CA . ASN A 1 186 ? -23.306 -7.471 37.790 1.00 98.19 186 ASN A CA 1
ATOM 1514 C C . ASN A 1 186 ? -24.660 -6.923 38.273 1.00 98.19 186 ASN A C 1
ATOM 1516 O O . ASN A 1 186 ? -25.315 -7.547 39.105 1.00 98.19 186 ASN A O 1
ATOM 1520 N N . TYR A 1 187 ? -25.101 -5.786 37.730 1.00 98.06 187 TYR A N 1
ATOM 1521 C CA . TYR A 1 187 ? -26.367 -5.164 38.128 1.00 98.06 187 TYR A CA 1
ATOM 1522 C C . TYR A 1 187 ? -27.586 -5.936 37.642 1.00 98.06 187 TYR A C 1
ATOM 1524 O O . TYR A 1 187 ? -28.591 -5.972 38.343 1.00 98.06 187 TYR A O 1
ATOM 1532 N N . HIS A 1 188 ? -27.488 -6.608 36.496 1.00 98.06 188 HIS A N 1
ATOM 1533 C CA . HIS A 1 188 ? -28.528 -7.520 36.044 1.00 98.06 188 HIS A CA 1
ATOM 1534 C C . HIS A 1 188 ? -28.748 -8.654 37.051 1.00 98.06 188 HIS A C 1
ATOM 1536 O O . HIS A 1 188 ? -29.888 -8.970 37.375 1.00 98.06 188 HIS A O 1
ATOM 1542 N N . GLN A 1 189 ? -27.669 -9.224 37.599 1.00 97.69 189 GLN A N 1
ATOM 1543 C CA . GLN A 1 189 ? -27.769 -10.250 38.636 1.00 97.69 189 GLN A CA 1
ATOM 1544 C C . GLN A 1 189 ? -28.399 -9.689 39.922 1.00 97.69 189 GLN A C 1
ATOM 1546 O O . GLN A 1 189 ? -29.387 -10.233 40.399 1.00 97.69 189 GLN A O 1
ATOM 1551 N N . LYS A 1 190 ? -27.922 -8.536 40.414 1.00 97.06 190 LYS A N 1
ATOM 1552 C CA . LYS A 1 190 ? -28.499 -7.868 41.599 1.00 97.06 190 LYS A CA 1
ATOM 1553 C C . LYS A 1 190 ? -29.977 -7.517 41.439 1.00 97.06 190 LYS A C 1
ATOM 1555 O O . LYS A 1 190 ? -30.728 -7.591 42.400 1.00 97.06 190 LYS A O 1
ATOM 1560 N N . TYR A 1 191 ? -30.396 -7.124 40.238 1.00 96.44 191 TYR A N 1
ATOM 1561 C CA . TYR A 1 191 ? -31.800 -6.875 39.919 1.00 96.44 191 TYR A CA 1
ATOM 1562 C C . TYR A 1 191 ? -32.643 -8.150 40.037 1.00 96.44 191 TYR A C 1
ATOM 1564 O O . TYR A 1 191 ? -33.733 -8.101 40.593 1.00 96.44 191 TYR A O 1
ATOM 1572 N N . ARG A 1 192 ? -32.131 -9.289 39.551 1.00 96.56 192 ARG A N 1
ATOM 1573 C CA . ARG A 1 192 ? -32.830 -10.582 39.626 1.00 96.56 192 ARG A CA 1
ATOM 1574 C C . ARG A 1 192 ? -32.927 -11.133 41.046 1.00 96.56 192 ARG A C 1
ATOM 1576 O O . ARG A 1 192 ? -33.890 -11.831 41.340 1.00 96.56 192 ARG A O 1
ATOM 1583 N N . ASP A 1 193 ? -31.940 -10.826 41.879 1.00 97.19 193 ASP A N 1
ATOM 1584 C CA . ASP A 1 193 ? -31.854 -11.321 43.254 1.00 97.19 193 ASP A CA 1
ATOM 1585 C C . ASP A 1 193 ? -32.569 -10.395 44.263 1.00 97.19 193 ASP A C 1
ATOM 1587 O O . ASP A 1 193 ? -32.774 -10.776 45.414 1.00 97.19 193 ASP A O 1
ATOM 1591 N N . ALA A 1 194 ? -32.952 -9.180 43.855 1.00 96.56 194 ALA A N 1
ATOM 1592 C CA . ALA A 1 194 ? -33.616 -8.208 44.720 1.00 96.56 194 ALA A CA 1
ATOM 1593 C C . ALA A 1 194 ? -35.078 -8.589 45.002 1.00 96.56 194 ALA A C 1
ATOM 1595 O O . ALA A 1 194 ? -35.839 -8.922 44.095 1.00 96.56 194 ALA A O 1
ATOM 1596 N N . THR A 1 195 ? -35.487 -8.472 46.265 1.00 95.38 195 THR A N 1
ATOM 1597 C CA . THR A 1 195 ? -36.848 -8.800 46.723 1.00 95.38 195 THR A CA 1
ATOM 1598 C C . THR A 1 195 ? -37.668 -7.565 47.088 1.00 95.38 195 THR A C 1
ATOM 1600 O O . THR A 1 195 ? -38.897 -7.616 47.063 1.00 95.38 195 THR A O 1
ATOM 1603 N N . SER A 1 196 ? -37.017 -6.438 47.394 1.00 96.25 196 SER A N 1
ATOM 1604 C CA . SER A 1 196 ? -37.694 -5.188 47.739 1.00 96.25 196 SER A CA 1
ATOM 1605 C C . SER A 1 196 ? -37.912 -4.292 46.514 1.00 96.25 196 SER A C 1
ATOM 1607 O O . SER A 1 196 ? -37.037 -4.153 45.659 1.00 96.25 196 SER A O 1
ATOM 1609 N N . GLN A 1 197 ? -39.068 -3.622 46.437 1.00 95.00 197 GLN A N 1
ATOM 1610 C CA . GLN A 1 197 ? -39.412 -2.754 45.301 1.00 95.00 197 GLN A CA 1
ATOM 1611 C C . GLN A 1 197 ? -38.378 -1.636 45.070 1.00 95.00 197 GLN A C 1
ATOM 1613 O O . GLN A 1 197 ? -38.030 -1.334 43.929 1.00 95.00 197 GLN A O 1
ATOM 1618 N N . SER A 1 198 ? -37.851 -1.052 46.152 1.00 95.62 198 SER A N 1
ATOM 1619 C CA . SER A 1 198 ? -36.827 -0.001 46.089 1.00 95.62 198 SER A CA 1
ATOM 1620 C C . SER A 1 198 ? -35.503 -0.513 45.502 1.00 95.62 198 SER A C 1
ATOM 1622 O O . SER A 1 198 ? -34.916 0.127 44.625 1.00 95.62 198 SER A O 1
ATOM 1624 N N . GLU A 1 199 ? -35.043 -1.698 45.917 1.00 96.06 199 GLU A N 1
ATOM 1625 C CA . GLU A 1 199 ? -33.812 -2.293 45.383 1.00 96.06 199 GLU A CA 1
ATOM 1626 C C . GLU A 1 199 ? -33.966 -2.746 43.935 1.00 96.06 199 GLU A C 1
ATOM 1628 O O . GLU A 1 199 ? -33.043 -2.553 43.142 1.00 96.06 199 GLU A O 1
ATOM 1633 N N . ILE A 1 200 ? -35.127 -3.303 43.578 1.00 96.06 200 ILE A N 1
ATOM 1634 C CA . ILE A 1 200 ? -35.454 -3.687 42.202 1.00 96.06 200 ILE A CA 1
ATOM 1635 C C . ILE A 1 200 ? -35.306 -2.469 41.288 1.00 96.06 200 ILE A C 1
ATOM 1637 O O . ILE A 1 200 ? -34.572 -2.538 40.300 1.00 96.06 200 ILE A O 1
ATOM 1641 N N . GLN A 1 201 ? -35.925 -1.338 41.644 1.00 97.50 201 GLN A N 1
ATOM 1642 C CA . GLN A 1 201 ? -35.857 -0.116 40.843 1.00 97.50 201 GLN A CA 1
ATOM 1643 C C . GLN A 1 201 ? -34.419 0.410 40.730 1.00 97.50 201 GLN A C 1
ATOM 1645 O O . GLN A 1 201 ? -33.922 0.645 39.629 1.00 97.50 201 GLN A O 1
ATOM 1650 N N . LYS A 1 202 ? -33.701 0.512 41.856 1.00 97.62 202 LYS A N 1
ATOM 1651 C CA . LYS A 1 202 ? -32.310 0.991 41.885 1.00 97.62 202 LYS A CA 1
ATOM 1652 C C . LYS A 1 202 ? -31.376 0.131 41.029 1.00 97.62 202 LYS A C 1
ATOM 1654 O O . LYS A 1 202 ? -30.550 0.663 40.282 1.00 97.62 202 LYS A O 1
ATOM 1659 N N . ASN A 1 203 ? -31.477 -1.193 41.144 1.00 97.38 203 ASN A N 1
ATOM 1660 C CA . ASN A 1 203 ? -30.643 -2.119 40.382 1.00 97.38 203 ASN A CA 1
ATOM 1661 C C . ASN A 1 203 ? -31.016 -2.118 38.897 1.00 97.38 203 ASN A C 1
ATOM 1663 O O . ASN A 1 203 ? -30.118 -2.176 38.057 1.00 97.38 203 ASN A O 1
ATOM 1667 N N . TYR A 1 204 ? -32.305 -1.990 38.569 1.00 97.81 204 TYR A N 1
ATOM 1668 C CA . TYR A 1 204 ? -32.772 -1.843 37.193 1.00 97.81 204 TYR A CA 1
ATOM 1669 C C . TYR A 1 204 ? -32.226 -0.570 36.537 1.00 97.81 204 TYR A C 1
ATOM 1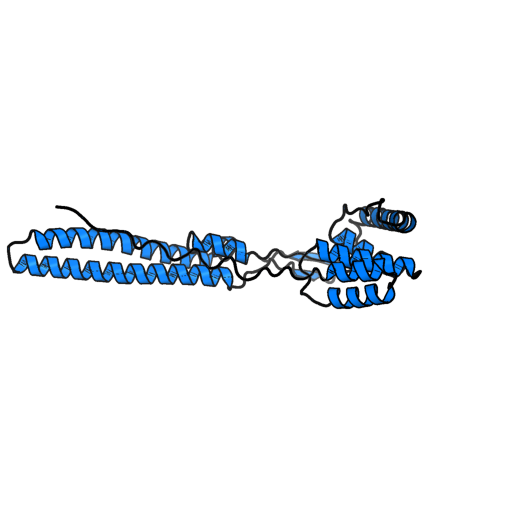671 O O . TYR A 1 204 ? -31.700 -0.631 35.426 1.00 97.81 204 TYR A O 1
ATOM 1679 N N . ASP A 1 205 ? -32.273 0.570 37.226 1.00 98.19 205 ASP A N 1
ATOM 1680 C CA . ASP A 1 205 ? -31.777 1.841 36.690 1.00 98.19 205 ASP A CA 1
ATOM 1681 C C . ASP A 1 205 ? -30.264 1.805 36.443 1.00 98.19 205 ASP A C 1
ATOM 1683 O O . ASP A 1 205 ? -29.778 2.291 35.414 1.00 98.19 205 ASP A O 1
ATOM 1687 N N . ALA A 1 206 ? -29.508 1.181 37.351 1.00 97.88 206 ALA A N 1
ATOM 1688 C CA . ALA A 1 206 ? -28.077 0.953 37.173 1.00 97.88 206 ALA A CA 1
ATOM 1689 C C . ALA A 1 206 ? -27.793 0.002 35.999 1.00 97.88 206 ALA A C 1
ATOM 1691 O O . ALA A 1 206 ? -26.955 0.312 35.150 1.00 97.88 206 ALA A O 1
ATOM 1692 N N . TYR A 1 207 ? -28.519 -1.116 35.909 1.00 98.19 207 TYR A N 1
ATOM 1693 C CA . TYR A 1 207 ? -28.448 -2.046 34.781 1.00 98.19 207 TYR A CA 1
ATOM 1694 C C . TYR A 1 207 ? -28.711 -1.328 33.450 1.00 98.19 207 TYR A C 1
ATOM 1696 O O . TYR A 1 207 ? -27.885 -1.400 32.541 1.00 98.19 207 TYR A O 1
ATOM 1704 N N . ASN A 1 208 ? -29.803 -0.568 33.350 1.00 98.44 208 ASN A N 1
ATOM 1705 C CA . ASN A 1 208 ? -30.195 0.150 32.140 1.00 98.44 208 ASN A CA 1
ATOM 1706 C C . ASN A 1 208 ? -29.154 1.207 31.736 1.00 98.44 208 ASN A C 1
ATOM 1708 O O . ASN A 1 208 ? -28.863 1.391 30.552 1.00 98.44 208 ASN A O 1
ATOM 1712 N N . ARG A 1 209 ? -28.544 1.888 32.714 1.00 98.50 209 ARG A N 1
ATOM 1713 C CA . ARG A 1 209 ? -27.456 2.841 32.464 1.00 98.50 209 ARG A CA 1
ATOM 1714 C C . ARG A 1 209 ? -26.247 2.159 31.825 1.00 98.50 209 ARG A C 1
ATOM 1716 O O . ARG A 1 209 ? -25.763 2.640 30.803 1.00 98.50 209 ARG A O 1
ATOM 1723 N N . TRP A 1 210 ? -25.783 1.046 32.393 1.00 98.12 210 TRP A N 1
ATOM 1724 C CA . TRP A 1 210 ? -24.623 0.315 31.871 1.00 98.12 210 TRP A CA 1
ATOM 1725 C C . TRP A 1 210 ? -24.917 -0.396 30.549 1.00 98.12 210 TRP A C 1
ATOM 1727 O O . TRP A 1 210 ? -24.061 -0.405 29.667 1.00 98.12 210 TRP A O 1
ATOM 1737 N N . TYR A 1 211 ? -26.148 -0.873 30.356 1.00 98.06 211 TYR A N 1
ATOM 1738 C CA . TYR A 1 211 ? -26.634 -1.375 29.073 1.00 98.06 211 TYR A CA 1
ATOM 1739 C C . TYR A 1 211 ? -26.512 -0.307 27.976 1.00 98.06 211 TYR A C 1
ATOM 1741 O O . TYR A 1 211 ? -25.912 -0.557 26.928 1.00 98.06 211 TYR A O 1
ATOM 1749 N N . LYS A 1 212 ? -27.019 0.912 28.217 1.00 98.38 212 LYS A N 1
ATOM 1750 C CA . LYS A 1 212 ? -26.906 2.027 27.260 1.00 98.38 212 LYS A CA 1
ATOM 1751 C C . LYS A 1 212 ? -25.448 2.423 27.028 1.00 98.38 212 LYS A C 1
ATOM 1753 O O . LYS A 1 212 ? -25.040 2.576 25.880 1.00 98.38 212 LYS A O 1
ATOM 1758 N N . ALA A 1 213 ? -24.657 2.526 28.100 1.00 98.31 213 ALA A N 1
ATOM 1759 C CA . ALA A 1 213 ? -23.233 2.851 28.020 1.00 98.31 213 ALA A CA 1
ATOM 1760 C C . ALA A 1 213 ? -22.465 1.849 27.146 1.00 98.31 213 ALA A C 1
ATOM 1762 O O . ALA A 1 213 ? -21.712 2.267 26.268 1.00 98.31 213 ALA A O 1
ATOM 1763 N N . ARG A 1 214 ? -22.716 0.541 27.306 1.00 98.31 214 ARG A N 1
ATOM 1764 C CA . ARG A 1 214 ? -22.108 -0.496 26.464 1.00 98.31 214 ARG A CA 1
ATOM 1765 C C . ARG A 1 214 ? -22.460 -0.308 24.992 1.00 98.31 214 ARG A C 1
ATOM 1767 O O . ARG A 1 214 ? -21.561 -0.372 24.163 1.00 98.31 214 ARG A O 1
ATOM 1774 N N . HIS A 1 215 ? -23.730 -0.083 24.653 1.00 98.06 215 HIS A N 1
ATOM 1775 C CA . HIS A 1 215 ? -24.135 0.069 23.250 1.00 98.06 215 HIS A CA 1
ATOM 1776 C C . HIS A 1 215 ? -23.502 1.304 22.609 1.00 98.06 215 HIS A C 1
ATOM 1778 O O . HIS A 1 215 ? -22.947 1.202 21.518 1.00 98.06 215 HIS A O 1
ATOM 1784 N N . TYR A 1 216 ? -23.503 2.446 23.302 1.00 98.38 216 TYR A N 1
ATOM 1785 C CA . TYR A 1 216 ? -22.839 3.648 22.797 1.00 98.38 216 TYR A CA 1
ATOM 1786 C C . TYR A 1 216 ? -21.330 3.453 22.637 1.00 98.38 216 TYR A C 1
ATOM 1788 O O . TYR A 1 216 ? -20.779 3.841 21.608 1.00 98.38 216 TYR A O 1
ATOM 1796 N N . ALA A 1 217 ? -20.671 2.799 23.598 1.00 98.19 217 ALA A N 1
ATOM 1797 C CA . ALA A 1 217 ? -19.250 2.479 23.503 1.00 98.19 217 ALA A CA 1
ATOM 1798 C C . ALA A 1 217 ? -18.954 1.538 22.324 1.00 98.19 217 ALA A C 1
ATOM 1800 O O . ALA A 1 217 ? -18.029 1.800 21.561 1.00 98.19 217 ALA A O 1
ATOM 1801 N N . MET A 1 218 ? -19.778 0.506 22.110 1.00 98.25 218 MET A N 1
ATOM 1802 C CA . MET A 1 218 ? -19.646 -0.407 20.971 1.00 98.25 218 MET A CA 1
ATOM 1803 C C . MET A 1 218 ? -19.778 0.324 19.633 1.00 98.25 218 MET A C 1
ATOM 1805 O O . MET A 1 218 ? -18.939 0.132 18.753 1.00 98.25 218 MET A O 1
ATOM 1809 N N . TYR A 1 219 ? -20.798 1.175 19.474 1.00 98.38 219 TYR A N 1
ATOM 1810 C CA . TYR A 1 219 ? -20.988 1.953 18.246 1.00 98.38 219 TYR A CA 1
ATOM 1811 C C . TYR A 1 219 ? -19.837 2.925 18.007 1.00 98.38 219 TYR A C 1
ATOM 1813 O O . TYR A 1 219 ? -19.336 3.019 16.888 1.00 98.38 219 TYR A O 1
ATOM 1821 N N . PHE A 1 220 ? -19.371 3.598 19.058 1.00 98.44 220 PHE A N 1
ATOM 1822 C CA . PHE A 1 220 ? -18.208 4.472 18.983 1.00 98.44 220 PHE A CA 1
ATOM 1823 C C . PHE A 1 220 ? -16.951 3.706 18.546 1.00 98.44 220 PHE A C 1
ATOM 1825 O 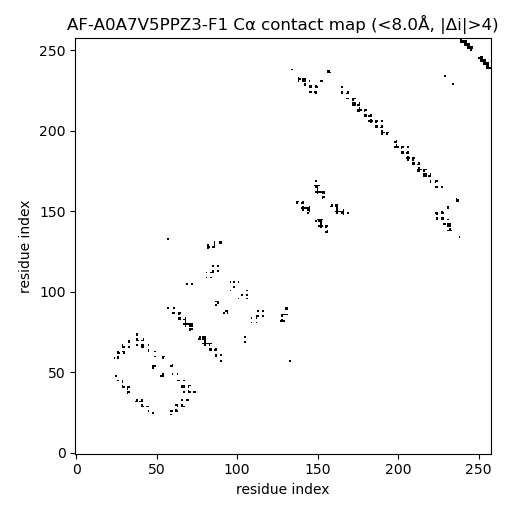O . PHE A 1 220 ? -16.285 4.111 17.595 1.00 98.44 220 PHE A O 1
ATOM 1832 N N . THR A 1 221 ? -16.650 2.567 19.173 1.00 98.00 221 THR A N 1
ATOM 1833 C CA . THR A 1 221 ? -15.499 1.727 18.814 1.00 98.00 221 THR A CA 1
ATOM 1834 C C . THR A 1 221 ? -15.580 1.239 17.369 1.00 98.00 221 THR A C 1
ATOM 1836 O O . THR A 1 221 ? -14.581 1.295 16.651 1.00 98.00 221 THR A O 1
ATOM 1839 N N . ALA A 1 222 ? -16.760 0.806 16.917 1.00 98.06 222 ALA A N 1
ATOM 1840 C CA . ALA A 1 222 ? -16.980 0.380 15.536 1.00 98.06 222 ALA A CA 1
ATOM 1841 C C . ALA A 1 222 ? -16.795 1.535 14.534 1.00 98.06 222 ALA A C 1
ATOM 1843 O O . ALA A 1 222 ? -16.188 1.347 13.476 1.00 98.06 222 ALA A O 1
ATOM 1844 N N . ALA A 1 223 ? -17.257 2.740 14.876 1.00 98.25 223 ALA A N 1
ATOM 1845 C CA . ALA A 1 223 ? -17.061 3.934 14.060 1.00 98.25 223 ALA A CA 1
ATOM 1846 C C . ALA A 1 223 ? -15.574 4.305 13.954 1.00 98.25 223 ALA A C 1
ATOM 1848 O O . ALA A 1 223 ? -15.073 4.504 12.849 1.00 98.25 223 ALA A O 1
ATOM 1849 N N . VAL A 1 224 ? -14.842 4.322 15.074 1.00 98.25 224 VAL A N 1
ATOM 1850 C CA . VAL A 1 224 ? -13.392 4.589 15.091 1.00 98.25 224 VAL A CA 1
ATOM 1851 C C . VAL A 1 224 ? -12.631 3.551 14.268 1.00 98.25 224 VAL A C 1
ATOM 1853 O O . VAL A 1 224 ? -11.757 3.917 13.482 1.00 98.25 224 VAL A O 1
ATOM 1856 N N . TRP A 1 225 ? -12.973 2.267 14.410 1.00 97.88 225 TRP A N 1
ATOM 1857 C CA . TRP A 1 225 ? -12.373 1.197 13.612 1.00 97.88 225 TRP A CA 1
ATOM 1858 C C . TRP A 1 225 ? -12.597 1.431 12.113 1.00 97.88 225 TRP A C 1
ATOM 1860 O O . TRP A 1 225 ? -11.639 1.438 11.341 1.00 97.88 225 TRP A O 1
ATOM 1870 N N . THR A 1 226 ? -13.838 1.726 11.718 1.00 97.62 226 THR A N 1
ATOM 1871 C CA . THR A 1 226 ? -14.201 1.987 10.317 1.00 97.62 226 THR A CA 1
ATOM 1872 C C . THR A 1 226 ? -13.429 3.184 9.766 1.00 97.62 226 THR A C 1
ATOM 1874 O O . THR A 1 226 ? -12.776 3.076 8.731 1.00 97.62 226 THR A O 1
ATOM 1877 N N . ILE A 1 227 ? -13.417 4.307 10.492 1.00 97.69 227 ILE A N 1
ATOM 1878 C CA . ILE A 1 227 ? -12.673 5.515 10.111 1.00 97.69 227 ILE A CA 1
ATOM 1879 C C . ILE A 1 227 ? -11.179 5.211 9.961 1.00 97.69 227 ILE A C 1
ATOM 1881 O O . ILE A 1 227 ? -10.560 5.666 9.001 1.00 97.69 227 ILE A O 1
ATOM 1885 N N . SER A 1 228 ? -10.594 4.412 10.857 1.00 97.12 228 SER A N 1
ATOM 1886 C CA . SER A 1 228 ? -9.174 4.056 10.781 1.00 97.12 228 SER A CA 1
ATOM 1887 C C . SER A 1 228 ? -8.825 3.265 9.523 1.00 97.12 228 SER A C 1
ATOM 1889 O O . SER A 1 228 ? -7.749 3.484 8.961 1.00 97.12 228 SER A O 1
ATOM 1891 N N . VAL A 1 229 ? -9.693 2.346 9.095 1.00 96.62 229 VAL A N 1
ATOM 1892 C CA . VAL A 1 229 ? -9.496 1.559 7.870 1.00 96.62 229 VAL A CA 1
ATOM 1893 C C . VAL A 1 229 ? -9.651 2.448 6.638 1.00 96.62 229 VAL A C 1
ATOM 1895 O O . VAL A 1 229 ? -8.783 2.432 5.767 1.00 96.62 229 VAL A O 1
ATOM 1898 N N . LEU A 1 230 ? -10.694 3.281 6.586 1.00 96.62 230 LEU A N 1
ATOM 1899 C CA . LEU A 1 230 ? -10.930 4.194 5.462 1.00 96.62 230 LEU A CA 1
ATOM 1900 C C . LEU A 1 230 ? -9.803 5.231 5.316 1.00 96.62 230 LEU A C 1
ATOM 1902 O O . LEU A 1 230 ? -9.308 5.458 4.212 1.00 96.62 230 LEU A O 1
ATOM 1906 N N . ASP A 1 231 ? -9.316 5.803 6.423 1.00 95.31 231 ASP A N 1
ATOM 1907 C CA . ASP A 1 231 ? -8.148 6.695 6.412 1.00 95.31 231 ASP A CA 1
ATOM 1908 C C . ASP A 1 231 ? -6.873 5.944 5.975 1.00 95.31 231 ASP A C 1
ATOM 1910 O O . ASP A 1 231 ? -6.026 6.495 5.269 1.00 95.31 231 ASP A O 1
ATOM 1914 N N . ALA A 1 232 ? -6.725 4.658 6.303 1.00 93.31 232 ALA A N 1
ATOM 1915 C CA . ALA A 1 232 ? -5.576 3.882 5.843 1.00 93.31 232 ALA A CA 1
ATOM 1916 C C . ALA A 1 232 ? -5.557 3.717 4.314 1.00 93.31 232 ALA A C 1
ATOM 1918 O O . ALA A 1 232 ? -4.483 3.860 3.719 1.00 93.31 232 ALA A O 1
ATOM 1919 N N . ILE A 1 233 ? -6.731 3.508 3.709 1.00 92.06 233 ILE A N 1
ATOM 1920 C CA . ILE A 1 233 ? -6.929 3.336 2.263 1.00 92.06 233 ILE A CA 1
ATOM 1921 C C . ILE A 1 233 ? -6.720 4.654 1.515 1.00 92.06 233 ILE A C 1
ATOM 1923 O O . ILE A 1 233 ? -5.976 4.691 0.536 1.00 92.06 233 ILE A O 1
ATOM 1927 N N . TRP A 1 234 ? -7.364 5.737 1.958 1.00 91.81 234 TRP A N 1
ATOM 1928 C CA . TRP A 1 234 ? -7.459 6.960 1.154 1.00 91.81 234 TRP A CA 1
ATOM 1929 C C . TRP A 1 234 ? -6.552 8.094 1.597 1.00 91.81 234 TRP A C 1
ATOM 1931 O O . TRP A 1 234 ? -6.229 8.955 0.779 1.00 91.81 234 TRP A O 1
ATOM 1941 N N . ALA A 1 235 ? -6.128 8.133 2.862 1.00 89.44 235 ALA A N 1
ATOM 1942 C CA . ALA A 1 235 ? -5.414 9.305 3.337 1.00 89.44 235 ALA A CA 1
ATOM 1943 C C . ALA A 1 235 ? -4.033 9.407 2.673 1.00 89.44 235 ALA A C 1
ATOM 1945 O O . ALA A 1 235 ? -3.248 8.445 2.756 1.00 89.44 235 ALA A O 1
ATOM 1946 N N . PRO A 1 236 ? -3.712 10.572 2.079 1.00 85.88 236 PRO A N 1
ATOM 1947 C CA . PRO A 1 236 ? -2.408 10.819 1.491 1.00 85.88 236 PRO A CA 1
ATOM 1948 C C . PRO A 1 236 ? -1.341 10.726 2.576 1.00 85.88 236 PRO A C 1
ATOM 1950 O O . PRO A 1 236 ? -1.577 11.084 3.730 1.00 85.88 236 PRO A O 1
ATOM 1953 N N . TYR A 1 237 ? -0.168 10.230 2.210 1.00 81.75 237 TYR A N 1
ATOM 1954 C CA . TYR A 1 237 ? 0.992 10.156 3.084 1.00 81.75 237 TYR A CA 1
ATOM 1955 C C . TYR A 1 237 ? 2.161 10.854 2.403 1.00 81.75 237 TYR A C 1
ATOM 1957 O O . TYR A 1 237 ? 2.242 10.872 1.175 1.00 81.75 237 TYR A O 1
ATOM 1965 N N . SER A 1 238 ? 3.056 11.431 3.199 1.00 68.94 238 SER A N 1
ATOM 1966 C CA . SER A 1 238 ? 4.284 12.008 2.677 1.00 68.94 238 SER A CA 1
ATOM 1967 C C . SER A 1 238 ? 5.153 10.871 2.150 1.00 68.94 238 SER A C 1
ATOM 1969 O O . SER A 1 238 ? 5.749 10.122 2.921 1.00 68.94 238 SER A O 1
ATOM 1971 N N . SER A 1 239 ? 5.215 10.702 0.831 1.00 60.94 239 SER A N 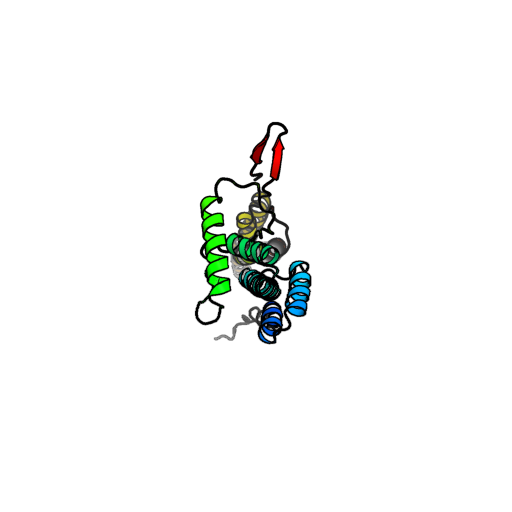1
ATOM 1972 C CA . SER A 1 239 ? 6.392 10.094 0.225 1.00 60.94 239 SER A CA 1
ATOM 1973 C C . SER A 1 239 ? 7.540 11.041 0.528 1.00 60.94 239 SER A C 1
ATOM 1975 O O . SER A 1 239 ? 7.412 12.224 0.218 1.00 60.94 239 SER A O 1
ATOM 1977 N N . THR A 1 240 ? 8.611 10.564 1.160 1.00 53.56 240 THR A N 1
ATOM 1978 C CA . THR A 1 240 ? 9.838 11.342 1.346 1.00 53.56 240 THR A CA 1
ATOM 1979 C C . THR A 1 240 ? 10.197 11.995 0.016 1.00 53.56 240 THR A C 1
ATOM 1981 O O . THR A 1 240 ? 10.642 11.326 -0.916 1.00 53.56 240 THR A O 1
ATOM 1984 N N . ALA A 1 241 ? 9.911 13.288 -0.106 1.00 44.75 241 ALA A N 1
ATOM 1985 C CA . ALA A 1 241 ? 10.231 14.032 -1.300 1.00 44.75 2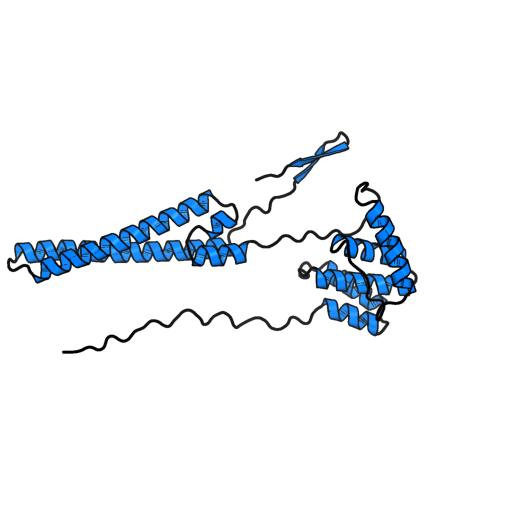41 ALA A CA 1
ATOM 1986 C C . ALA A 1 241 ? 11.722 14.318 -1.198 1.00 44.75 241 ALA A C 1
ATOM 1988 O O . ALA A 1 241 ? 12.158 15.060 -0.316 1.00 44.75 241 ALA A O 1
ATOM 1989 N N . LEU A 1 242 ? 12.514 13.687 -2.062 1.00 48.00 242 LEU A N 1
ATOM 1990 C CA . LEU A 1 242 ? 13.883 14.123 -2.285 1.00 48.00 242 LEU A CA 1
ATOM 1991 C C . LEU A 1 242 ? 13.784 15.492 -2.955 1.00 48.00 242 LEU A C 1
ATOM 1993 O O . LEU A 1 242 ? 13.588 15.590 -4.165 1.00 48.00 242 LEU A O 1
ATOM 1997 N N . THR A 1 243 ? 13.840 16.554 -2.157 1.00 46.06 243 THR A N 1
ATOM 1998 C CA . THR A 1 243 ? 13.944 17.906 -2.692 1.00 46.06 243 THR A CA 1
ATOM 1999 C C . THR A 1 243 ? 15.404 18.125 -3.070 1.00 46.06 243 THR A C 1
ATOM 2001 O O . THR A 1 243 ? 16.284 18.276 -2.223 1.00 46.06 243 THR A O 1
ATOM 2004 N N . LEU A 1 244 ? 15.679 18.046 -4.373 1.00 46.88 244 LEU A N 1
ATOM 2005 C CA . LEU A 1 244 ? 16.957 18.454 -4.946 1.00 46.88 244 LEU A CA 1
ATOM 2006 C C . LEU A 1 244 ? 16.962 19.979 -5.016 1.00 46.88 244 LEU A C 1
ATOM 2008 O O . LEU A 1 244 ? 16.406 20.565 -5.943 1.00 46.88 244 LEU A O 1
ATOM 2012 N N . ASN A 1 245 ? 17.577 20.618 -4.024 1.00 45.50 245 ASN A N 1
ATOM 2013 C CA . ASN A 1 245 ? 17.835 22.048 -4.083 1.00 45.50 245 ASN A CA 1
ATOM 2014 C C . ASN A 1 245 ? 19.163 22.279 -4.799 1.00 45.50 245 ASN A C 1
ATOM 2016 O O . ASN A 1 245 ? 20.228 21.873 -4.332 1.00 45.50 245 ASN A O 1
ATOM 2020 N N . TRP A 1 246 ? 19.087 22.945 -5.947 1.00 42.91 246 TRP A N 1
ATOM 2021 C CA . TRP A 1 246 ? 20.262 23.465 -6.625 1.00 42.91 246 TRP A CA 1
ATOM 2022 C C . TRP A 1 246 ? 20.731 24.721 -5.880 1.00 42.91 246 TRP A C 1
ATOM 2024 O O . TRP A 1 246 ? 20.057 25.750 -5.911 1.00 42.91 246 TRP A O 1
ATOM 2034 N N . GLN A 1 247 ? 21.852 24.626 -5.161 1.00 49.97 247 GLN A N 1
ATOM 2035 C CA . GLN A 1 247 ? 22.553 25.800 -4.640 1.00 49.97 247 GLN A CA 1
ATOM 2036 C C . GLN A 1 247 ? 23.499 26.311 -5.730 1.00 49.97 247 GLN A C 1
ATOM 2038 O O . GLN A 1 247 ? 24.236 25.528 -6.328 1.00 49.97 247 GLN A O 1
ATOM 2043 N N . GLY A 1 248 ? 23.455 27.621 -5.993 1.00 47.03 248 GLY A N 1
ATOM 2044 C CA . GLY A 1 248 ? 24.110 28.283 -7.129 1.00 47.03 248 GLY A CA 1
ATOM 2045 C C . GLY A 1 248 ? 25.631 28.129 -7.242 1.00 47.03 248 GLY A C 1
ATOM 2046 O O . GLY A 1 248 ? 26.194 28.523 -8.258 1.00 47.03 248 GLY A O 1
ATOM 2047 N N . ASP A 1 249 ? 26.279 27.489 -6.269 1.00 61.50 249 ASP A N 1
ATOM 2048 C CA . ASP A 1 249 ? 27.731 27.288 -6.206 1.00 61.50 249 ASP A CA 1
ATOM 2049 C C . ASP A 1 249 ? 28.176 25.923 -6.773 1.00 61.50 249 ASP A C 1
ATOM 2051 O O . ASP A 1 249 ? 29.313 25.491 -6.598 1.00 61.50 249 ASP A O 1
ATOM 2055 N N . GLY A 1 250 ? 27.273 25.192 -7.436 1.00 51.81 250 GLY A N 1
ATOM 2056 C CA . GLY A 1 250 ? 27.579 23.897 -8.052 1.00 51.81 250 GLY A CA 1
ATOM 2057 C C . GLY A 1 250 ? 27.543 22.694 -7.099 1.00 51.81 250 GLY A C 1
ATOM 2058 O O . GLY A 1 250 ? 27.775 21.569 -7.550 1.00 51.81 250 GLY A O 1
ATOM 2059 N N . MET A 1 251 ? 27.196 22.890 -5.820 1.00 37.50 251 MET A N 1
ATOM 2060 C CA . MET A 1 251 ? 26.890 21.807 -4.877 1.00 37.50 251 MET A CA 1
ATOM 2061 C C . MET A 1 251 ? 25.400 21.443 -4.900 1.00 37.50 251 MET A C 1
ATOM 2063 O O . MET A 1 251 ? 24.525 22.289 -4.720 1.00 37.50 251 MET A O 1
ATOM 2067 N N . LEU A 1 252 ? 25.113 20.151 -5.067 1.00 42.97 252 LEU A N 1
ATOM 2068 C CA . LEU A 1 252 ? 23.787 19.579 -4.832 1.00 42.97 252 LEU A CA 1
ATOM 2069 C C . LEU A 1 252 ? 23.678 19.216 -3.348 1.00 42.97 252 LEU A C 1
ATOM 2071 O O . LEU A 1 252 ? 24.396 18.328 -2.888 1.00 42.97 252 LEU A O 1
ATOM 2075 N N . SER A 1 253 ? 22.785 19.867 -2.600 1.00 45.53 253 SER A N 1
ATOM 2076 C CA . SER A 1 253 ? 22.455 19.430 -1.241 1.00 45.53 253 SER A CA 1
ATOM 2077 C C . SER A 1 253 ? 21.167 18.605 -1.245 1.00 45.53 253 SER A C 1
ATOM 2079 O O . SER A 1 253 ? 20.117 19.021 -1.734 1.00 45.53 253 SER A O 1
ATOM 2081 N N . LEU A 1 254 ? 21.263 17.387 -0.709 1.00 39.53 254 LEU A N 1
ATOM 2082 C CA . LEU A 1 254 ? 20.126 16.501 -0.485 1.00 39.53 254 LEU A CA 1
ATOM 2083 C C . LEU A 1 254 ? 19.506 16.837 0.869 1.00 39.53 254 LEU A C 1
ATOM 2085 O O . LEU A 1 254 ? 20.113 16.585 1.911 1.00 39.53 254 LEU A O 1
ATOM 2089 N N . ARG A 1 255 ? 18.284 17.377 0.873 1.00 41.34 255 ARG A N 1
ATOM 2090 C CA . ARG A 1 255 ? 17.469 17.437 2.090 1.00 41.34 255 ARG A CA 1
ATOM 2091 C C . ARG A 1 255 ? 16.420 16.338 2.057 1.00 41.34 255 ARG A C 1
ATOM 2093 O O . ARG A 1 255 ? 15.559 16.292 1.185 1.00 41.34 255 ARG A O 1
ATOM 2100 N N . ILE A 1 256 ? 16.503 15.456 3.048 1.00 40.66 256 ILE A N 1
ATOM 2101 C CA . ILE A 1 256 ? 15.458 14.484 3.349 1.00 40.66 256 ILE A CA 1
ATOM 2102 C C . ILE A 1 256 ? 14.493 15.182 4.307 1.00 40.66 256 ILE A C 1
ATOM 2104 O O . ILE A 1 256 ? 14.808 15.386 5.478 1.00 40.66 256 ILE A O 1
ATOM 2108 N N . SER A 1 257 ? 13.345 15.612 3.794 1.00 45.97 257 SER A N 1
ATOM 2109 C CA . SER A 1 257 ? 12.256 16.128 4.624 1.00 45.97 257 SER A CA 1
ATOM 2110 C C . SER A 1 257 ? 11.476 14.944 5.204 1.00 45.97 257 SER A C 1
ATOM 2112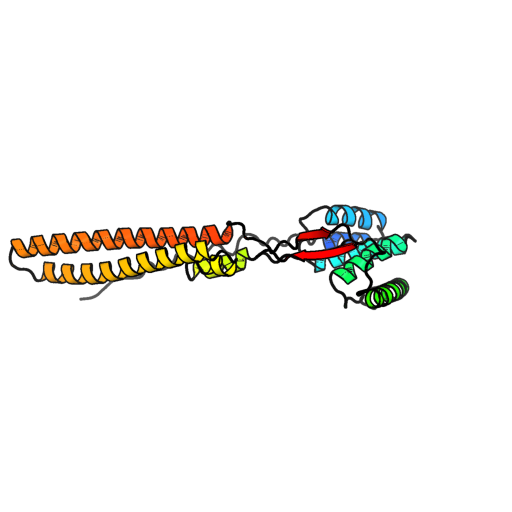 O O . SER A 1 257 ? 10.971 14.115 4.442 1.00 45.97 257 SER A O 1
ATOM 2114 N N . PHE A 1 258 ? 11.431 14.847 6.536 1.00 40.75 258 PHE A N 1
ATOM 2115 C CA . PHE A 1 258 ? 10.666 13.839 7.283 1.00 40.75 258 PHE A CA 1
ATOM 2116 C C . PHE A 1 258 ? 9.246 14.314 7.587 1.00 40.75 258 PHE A C 1
ATOM 2118 O O . PHE A 1 258 ? 9.079 15.526 7.854 1.00 40.75 258 PHE A O 1
#

Solvent-accessible surface area (backbone atoms only — not comparable to full-atom values): 14601 Å² total; per-residue (Å²): 132,89,87,85,87,78,85,92,80,87,87,88,87,86,81,87,85,84,84,78,75,80,72,74,58,69,36,54,54,28,44,50,29,41,75,70,69,37,31,70,58,14,38,54,50,33,59,52,50,76,69,38,87,80,73,78,53,70,69,46,51,41,45,28,30,50,38,31,18,51,27,30,40,75,72,72,34,56,71,64,14,48,36,28,51,52,27,38,39,60,74,38,79,82,69,76,82,59,74,90,85,43,58,67,69,57,52,55,53,47,50,60,49,50,55,54,48,65,73,37,70,87,66,80,84,87,77,91,55,69,75,79,80,89,78,82,79,58,36,72,67,10,24,60,38,7,68,76,39,36,16,47,10,32,44,73,54,67,38,51,70,61,12,52,52,38,31,51,52,32,50,53,22,48,52,47,24,54,53,22,48,56,50,20,55,52,27,47,48,51,28,71,72,41,86,48,73,69,51,28,51,55,25,43,53,52,18,53,50,24,49,51,49,20,51,54,22,46,53,49,26,53,49,46,38,51,51,28,27,52,44,20,60,67,54,88,62,80,68,72,53,77,48,78,47,82,44,95,84,81,51,80,50,83,47,81,57,130

InterPro domains:
  IPR011990 Tetratricopeptide-like helical domain superfamily [G3DSA:1.25.40.10] (25-121)
  IPR011990 Tetratricopeptide-like helical domain superfamily [SSF48452] (38-96)

pLDDT: mean 84.12, std 19.76, range [37.5, 98.56]

Radius of gyration: 31.35 Å; Cα contacts (8 Å, |Δi|>4): 269; chains: 1; bounding box: 72×57×86 Å

Mean predicted aligned error: 11.9 Å